Protein AF-A0A970E4M5-F1 (afdb_monomer_lite)

Secondary structure (DSSP, 8-state):
-PPPPHHHHHHHHHTTPBPTTSSSBGGGHHHHHHHHTTGGG-S-HHHHHHHHHHHHHTTHHHHTGGGT--HHHHHHHHT--HHHHHHHHHHS--TT-HHHHHHHHHTSHHHHHHHHHHHHHHHHHHHHHHHHHTS--HHHHHHHHHHHHHHHHHHHHHHHH-TTGGG-TTSHHHHHHHHHHHHHHHHHHHHHHHH--

Sequence (197 aa):
MSRTSALQLVRELYGTQRREGLEKYSAQHPLDVVQYCFLHLEPDNLRVMRMLNVALLHDVVEDYLQEGYTLEKVQAVVGLRPQEAMLLNLLTRKKDQEEGYLPGIFAVEEAARIKLADRIANCRDLLAWVRQAQGFPEKARHIYEKYRRENELIFDLVQEHYSEQMVDPSHPICQQIQLLKEDTAELERLYAQYVGV

Foldseek 3Di:
DDAQALLNVLCVVQPQPADPLDPHGPSCLLVQLLVLLPLVLPPDPVLSVLLNSLSSCLCVCVVCVVVVPHLVNSCVRNVDDPVSSVLSVLSHDDPPCVVCNLLSQLLDVSSLSSVLSSLLSVLVVLLVSCVVVVHQDPVSVVVLVVSLVVVVVSVVSCCVRPVVLCVDCSRSSVVSNVSNVVSNVSSVVRHCVHVND

Structure (mmCIF, N/CA/C/O backbone):
data_AF-A0A970E4M5-F1
#
_entry.id   AF-A0A970E4M5-F1
#
loop_
_atom_site.group_PDB
_atom_site.id
_atom_site.type_symbol
_atom_site.label_atom_id
_atom_site.label_alt_id
_atom_site.label_comp_id
_atom_site.label_asym_id
_atom_site.label_entity_id
_atom_site.label_seq_id
_atom_site.pdbx_PDB_ins_code
_atom_site.Cartn_x
_atom_site.Cartn_y
_atom_site.Cartn_z
_atom_site.occupancy
_atom_site.B_iso_or_equiv
_atom_site.auth_seq_id
_atom_site.auth_comp_id
_atom_site.auth_asym_id
_atom_site.auth_atom_id
_atom_site.pdbx_PDB_model_num
ATOM 1 N N . MET A 1 1 ? -19.773 -14.506 20.979 1.00 44.22 1 MET A N 1
ATOM 2 C CA . MET A 1 1 ? -19.008 -15.014 19.821 1.00 44.22 1 MET A CA 1
ATOM 3 C C . MET A 1 1 ? -17.575 -14.526 19.963 1.00 44.22 1 MET A C 1
ATOM 5 O O . MET A 1 1 ? -17.396 -13.371 20.336 1.00 44.22 1 MET A O 1
ATOM 9 N N . SER A 1 2 ? -16.589 -15.405 19.776 1.00 54.97 2 SER A N 1
ATOM 10 C CA . SER A 1 2 ? -15.170 -15.029 19.784 1.00 54.97 2 SER A CA 1
ATOM 11 C C . SER A 1 2 ? -14.897 -14.136 18.572 1.00 54.97 2 SER A C 1
ATOM 13 O O . SER A 1 2 ? -15.342 -14.480 17.481 1.00 54.97 2 SER A O 1
ATOM 15 N N . ARG A 1 3 ? -14.260 -12.976 18.759 1.00 76.56 3 ARG A N 1
ATOM 16 C CA . ARG A 1 3 ? -13.942 -12.062 17.650 1.00 76.56 3 ARG A CA 1
ATOM 17 C C . ARG A 1 3 ? -12.778 -12.639 16.843 1.00 76.56 3 ARG A C 1
ATOM 19 O O . ARG A 1 3 ? -11.790 -13.066 17.439 1.00 76.56 3 ARG A O 1
ATOM 26 N N . THR A 1 4 ? -12.893 -12.641 15.518 1.00 88.56 4 THR A N 1
ATOM 27 C CA . THR A 1 4 ? -11.820 -13.068 14.609 1.00 88.56 4 THR A CA 1
ATOM 28 C C . THR A 1 4 ? -10.754 -11.976 14.565 1.00 88.56 4 THR A C 1
ATOM 30 O O . THR A 1 4 ? -11.077 -10.805 14.393 1.00 88.56 4 THR A O 1
ATOM 33 N N . SER A 1 5 ? -9.476 -12.313 14.732 1.00 94.31 5 SER A N 1
ATOM 34 C CA . SER A 1 5 ? -8.409 -11.313 14.560 1.00 94.31 5 SER A CA 1
ATOM 35 C C . SER A 1 5 ? -8.275 -10.895 13.091 1.00 94.31 5 SER A C 1
ATOM 37 O O . SER A 1 5 ? -8.597 -11.676 12.196 1.00 94.31 5 SER A O 1
ATOM 39 N N . ALA A 1 6 ? -7.737 -9.700 12.823 1.00 94.31 6 ALA A N 1
ATOM 40 C CA . ALA A 1 6 ? -7.503 -9.223 11.456 1.00 94.31 6 ALA A CA 1
ATOM 41 C C . ALA A 1 6 ? -6.708 -10.240 10.614 1.00 94.31 6 ALA A C 1
ATOM 43 O O . ALA A 1 6 ? -7.094 -10.573 9.498 1.00 94.31 6 ALA A O 1
ATOM 44 N N . LEU A 1 7 ? -5.651 -10.819 11.193 1.00 94.31 7 LEU A N 1
ATOM 45 C CA . LEU A 1 7 ? -4.830 -11.832 10.529 1.00 94.31 7 LEU A CA 1
ATOM 46 C C . LEU A 1 7 ? -5.591 -13.137 10.247 1.00 94.31 7 LEU A C 1
ATOM 48 O O . LEU A 1 7 ? -5.367 -13.760 9.212 1.00 94.31 7 LEU A O 1
ATOM 52 N N . GLN A 1 8 ? -6.464 -13.574 11.159 1.00 94.50 8 GLN A N 1
ATOM 53 C CA . GLN A 1 8 ? -7.304 -14.751 10.919 1.00 94.50 8 GLN A CA 1
ATOM 54 C C . GLN A 1 8 ? -8.272 -14.497 9.765 1.00 94.50 8 GLN A C 1
ATOM 56 O O . GLN A 1 8 ? -8.345 -15.328 8.868 1.00 94.50 8 GLN A O 1
ATOM 61 N N . LEU A 1 9 ? -8.916 -13.325 9.733 1.00 95.31 9 LEU A N 1
ATOM 62 C CA . LEU A 1 9 ? -9.825 -12.960 8.650 1.00 95.31 9 LEU A CA 1
ATOM 63 C C . LEU A 1 9 ? -9.104 -12.933 7.292 1.00 95.31 9 LEU A C 1
ATOM 65 O O . LEU A 1 9 ? -9.591 -13.519 6.333 1.00 95.31 9 LEU A O 1
ATOM 69 N N . VAL A 1 10 ? -7.914 -12.325 7.220 1.00 94.62 10 VAL A N 1
ATOM 70 C CA . VAL A 1 10 ? -7.084 -12.319 5.999 1.00 94.62 10 VAL A CA 1
ATOM 71 C C . VAL A 1 10 ? -6.766 -13.742 5.536 1.00 94.62 10 VAL A C 1
ATOM 73 O O . VAL A 1 10 ? -6.888 -14.054 4.355 1.00 94.62 10 VAL A O 1
ATOM 76 N N . ARG A 1 11 ? -6.377 -14.635 6.452 1.00 93.25 11 ARG A N 1
ATOM 77 C CA . ARG A 1 11 ? -6.063 -16.031 6.103 1.00 93.25 11 ARG A CA 1
ATOM 78 C C . ARG A 1 11 ? -7.283 -16.805 5.616 1.00 93.25 11 ARG A C 1
ATOM 80 O O . ARG A 1 11 ? -7.144 -17.614 4.707 1.00 93.25 11 ARG A O 1
ATOM 87 N N . GLU A 1 12 ? -8.442 -16.573 6.224 1.00 93.25 12 GLU A N 1
ATOM 88 C CA . GLU A 1 12 ? -9.703 -17.213 5.839 1.00 93.25 12 GLU A CA 1
ATOM 89 C C . GLU A 1 12 ? -10.165 -16.763 4.451 1.00 93.25 12 GLU A C 1
ATOM 91 O O . GLU A 1 12 ? -10.575 -17.601 3.654 1.00 93.25 12 GLU A O 1
ATOM 96 N N . LEU A 1 13 ? -10.057 -15.465 4.159 1.00 93.25 13 LEU A N 1
ATOM 97 C CA . LEU A 1 13 ? -10.497 -14.877 2.897 1.00 93.25 13 LEU A CA 1
ATOM 98 C C . LEU A 1 13 ? -9.568 -15.218 1.733 1.00 93.25 13 LEU A C 1
ATOM 100 O O . LEU A 1 13 ? -9.984 -15.828 0.754 1.00 93.25 13 LEU A O 1
ATOM 104 N N . TYR A 1 14 ? -8.287 -14.869 1.859 1.00 90.56 14 TYR A N 1
ATOM 105 C CA . TYR A 1 14 ? -7.332 -15.025 0.762 1.00 90.56 14 TYR A CA 1
ATOM 106 C C . TYR A 1 14 ? -6.835 -16.467 0.605 1.00 90.56 14 TYR A C 1
ATOM 108 O O . TYR A 1 14 ? -6.355 -16.832 -0.468 1.00 90.56 14 TYR A O 1
ATOM 116 N N . GLY A 1 15 ? -6.938 -17.298 1.650 1.00 83.19 15 GLY A N 1
ATOM 117 C CA . GLY A 1 15 ? -6.665 -18.735 1.602 1.00 83.19 15 GLY A CA 1
ATOM 118 C C . GLY A 1 15 ? -5.376 -19.098 0.855 1.00 83.19 15 GLY A C 1
ATOM 119 O O . GLY A 1 15 ? -4.280 -18.667 1.216 1.00 83.19 15 GLY A O 1
ATOM 120 N N . THR A 1 16 ? -5.520 -19.904 -0.201 1.00 87.38 16 THR A N 1
ATOM 121 C CA . THR A 1 16 ? -4.431 -20.329 -1.100 1.00 87.38 16 THR A CA 1
ATOM 122 C C . THR A 1 16 ? -4.410 -19.561 -2.424 1.00 87.38 16 THR A C 1
ATOM 124 O O . THR A 1 16 ? -3.746 -19.996 -3.369 1.00 87.38 16 THR A O 1
ATOM 127 N N . GLN A 1 17 ? -5.148 -18.451 -2.535 1.00 90.12 17 GLN A N 1
ATOM 128 C CA . GLN A 1 17 ? -5.112 -17.597 -3.718 1.00 90.12 17 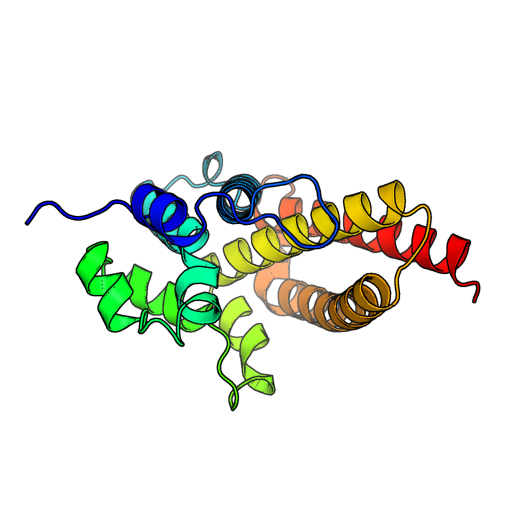GLN A CA 1
ATOM 129 C C . GLN A 1 17 ? -3.691 -17.071 -3.914 1.00 90.12 17 GLN A C 1
ATOM 131 O O . GLN A 1 17 ? -3.010 -16.699 -2.956 1.00 90.12 17 GLN A O 1
ATOM 136 N N . ARG A 1 18 ? -3.235 -17.054 -5.164 1.00 91.69 18 ARG A N 1
ATOM 137 C CA . ARG A 1 18 ? -1.931 -16.508 -5.533 1.00 91.69 18 ARG A CA 1
ATOM 138 C C . ARG A 1 18 ? -2.079 -15.101 -6.080 1.00 91.69 18 ARG A C 1
ATOM 140 O O . ARG A 1 18 ? -3.065 -14.791 -6.750 1.00 91.69 18 ARG A O 1
ATOM 147 N N . ARG A 1 19 ? -1.060 -14.282 -5.839 1.00 90.88 19 ARG A N 1
ATOM 148 C CA . ARG A 1 19 ? -0.909 -13.002 -6.519 1.00 90.88 19 ARG A CA 1
ATOM 149 C C . ARG A 1 19 ? -0.632 -13.239 -7.993 1.00 90.88 19 ARG A C 1
ATOM 151 O O . ARG A 1 19 ? 0.115 -14.141 -8.365 1.00 90.88 19 ARG A O 1
ATOM 158 N N . GLU A 1 20 ? -1.256 -12.424 -8.831 1.00 88.81 20 GLU A N 1
ATOM 159 C CA . GLU A 1 20 ? -1.074 -12.526 -10.272 1.00 88.81 20 GLU A CA 1
ATOM 160 C C . GLU A 1 20 ? 0.409 -12.380 -10.641 1.00 88.81 20 GLU A C 1
ATOM 162 O O . GLU A 1 20 ? 1.104 -11.502 -10.132 1.00 88.81 20 GLU A O 1
ATOM 167 N N . GLY A 1 21 ? 0.892 -13.279 -11.500 1.00 88.44 21 GLY A N 1
ATOM 168 C CA . GLY A 1 21 ? 2.271 -13.257 -11.980 1.00 88.44 21 GLY A CA 1
ATOM 169 C C . GLY A 1 21 ? 3.333 -13.726 -10.987 1.00 88.44 21 GLY A C 1
ATOM 170 O O . GLY A 1 21 ? 4.512 -13.644 -11.317 1.00 88.44 21 GLY A O 1
ATOM 171 N N . LEU A 1 22 ? 2.945 -14.215 -9.801 1.00 91.94 22 LEU A N 1
ATOM 172 C CA . LEU A 1 22 ? 3.875 -14.596 -8.739 1.00 91.94 22 LEU A CA 1
ATOM 173 C C . LEU A 1 22 ? 3.542 -15.955 -8.113 1.00 91.94 22 LEU A C 1
ATOM 175 O O . LEU A 1 22 ? 2.389 -16.301 -7.862 1.00 91.94 22 LEU A O 1
ATOM 179 N N . GLU A 1 23 ? 4.586 -16.678 -7.712 1.00 90.56 23 GLU A N 1
ATOM 180 C CA . GLU A 1 23 ? 4.502 -17.838 -6.810 1.00 90.56 23 GLU A CA 1
ATOM 181 C C . GLU A 1 23 ? 4.391 -17.389 -5.335 1.00 90.56 23 GLU A C 1
ATOM 183 O O . GLU A 1 23 ? 5.114 -17.860 -4.458 1.00 90.56 23 GLU A O 1
ATOM 188 N N . LYS A 1 24 ? 3.503 -16.425 -5.066 1.00 91.81 24 LYS A N 1
ATOM 189 C CA . LYS A 1 24 ? 3.277 -15.789 -3.758 1.00 91.81 24 LYS A CA 1
ATOM 190 C C . LYS A 1 24 ? 1.788 -15.839 -3.428 1.00 91.81 24 LYS A C 1
ATOM 192 O O . LYS A 1 24 ? 0.962 -15.535 -4.287 1.00 91.81 24 LYS A O 1
ATOM 197 N N . TYR A 1 25 ? 1.429 -16.202 -2.200 1.00 93.88 25 TYR A N 1
ATOM 198 C CA . TYR A 1 25 ? 0.029 -16.199 -1.766 1.00 93.88 25 TYR A CA 1
ATOM 199 C C . TYR A 1 25 ? -0.463 -14.773 -1.502 1.00 93.88 25 TYR A C 1
ATOM 201 O O . TYR A 1 25 ? 0.255 -13.966 -0.915 1.00 93.88 25 TYR A O 1
ATOM 209 N N . SER A 1 26 ? -1.710 -14.466 -1.864 1.00 91.75 26 SER A N 1
ATOM 210 C CA . SER A 1 26 ? -2.317 -13.145 -1.643 1.00 91.75 26 SER A CA 1
ATOM 211 C C . SER A 1 26 ? -2.351 -12.764 -0.161 1.00 91.75 26 SER A C 1
ATOM 213 O O . SER A 1 26 ? -2.082 -11.618 0.179 1.00 91.75 26 SER A O 1
ATOM 215 N N . ALA A 1 27 ? -2.530 -13.741 0.736 1.00 92.88 27 ALA A N 1
ATOM 216 C CA . ALA A 1 27 ? -2.469 -13.536 2.186 1.00 92.88 27 ALA A CA 1
ATOM 217 C C . ALA A 1 27 ? -1.100 -13.035 2.701 1.00 92.88 27 ALA A C 1
ATOM 219 O O . ALA A 1 27 ? -1.005 -12.607 3.851 1.00 92.88 27 ALA A O 1
ATOM 220 N N . GLN A 1 28 ? -0.036 -13.106 1.890 1.00 94.25 28 GLN A N 1
ATOM 221 C CA . GLN A 1 28 ? 1.282 -12.570 2.247 1.00 94.25 28 GLN A CA 1
ATOM 222 C C . GLN A 1 28 ? 1.376 -11.058 2.012 1.00 94.25 28 GLN A C 1
ATOM 224 O O . GLN A 1 28 ? 2.086 -10.398 2.762 1.00 94.25 28 GLN A O 1
ATOM 229 N N . HIS A 1 29 ? 0.632 -10.490 1.053 1.00 96.12 29 HIS A N 1
ATOM 230 C CA . HIS A 1 29 ? 0.715 -9.055 0.738 1.00 96.12 29 HIS A CA 1
ATOM 231 C C . HIS A 1 29 ? 0.399 -8.153 1.937 1.00 96.12 29 HIS A C 1
ATOM 233 O O . HIS A 1 29 ? 1.227 -7.300 2.251 1.00 96.12 29 HIS A O 1
ATOM 239 N N . PRO A 1 30 ? -0.682 -8.373 2.711 1.00 96.75 30 PRO A N 1
ATOM 240 C CA . PRO A 1 30 ? -0.926 -7.559 3.899 1.00 96.75 30 PRO A CA 1
ATOM 241 C C . PRO A 1 30 ? 0.193 -7.647 4.952 1.00 96.75 30 PRO A C 1
ATOM 243 O O . PRO A 1 30 ? 0.388 -6.707 5.719 1.00 96.75 30 PRO A O 1
ATOM 246 N N . LEU A 1 31 ? 0.960 -8.746 4.992 1.00 97.06 31 LEU A N 1
ATOM 247 C CA . LEU A 1 31 ? 2.121 -8.875 5.880 1.00 97.06 31 LEU A CA 1
ATOM 248 C C . LEU A 1 31 ? 3.301 -8.028 5.395 1.00 97.06 31 LEU A C 1
ATOM 250 O O . LEU A 1 31 ? 3.975 -7.410 6.218 1.00 97.06 31 LEU A O 1
ATOM 254 N N . ASP A 1 32 ? 3.518 -7.958 4.081 1.00 97.88 32 ASP A N 1
ATOM 255 C CA . ASP A 1 32 ? 4.516 -7.062 3.495 1.00 97.88 32 ASP A CA 1
ATOM 256 C C . ASP A 1 32 ? 4.155 -5.597 3.763 1.00 97.88 32 ASP A C 1
ATOM 258 O O . ASP A 1 32 ? 5.014 -4.805 4.149 1.00 97.88 32 ASP A O 1
ATOM 262 N N . VAL A 1 33 ? 2.871 -5.238 3.654 1.00 98.44 33 VAL A N 1
ATOM 263 C CA . VAL A 1 33 ? 2.394 -3.895 4.019 1.00 98.44 33 VAL A CA 1
ATOM 264 C C . VAL A 1 33 ? 2.691 -3.597 5.491 1.00 98.44 33 VAL A C 1
ATOM 266 O O . VAL A 1 33 ? 3.273 -2.563 5.809 1.00 98.44 33 VAL A O 1
ATOM 269 N N . VAL A 1 34 ? 2.389 -4.519 6.410 1.00 98.31 34 VAL A N 1
ATOM 270 C CA . VAL A 1 34 ? 2.747 -4.357 7.832 1.00 98.31 34 VAL A CA 1
ATOM 271 C C . VAL A 1 34 ? 4.256 -4.172 8.025 1.00 98.31 34 VAL A C 1
ATOM 273 O O . VAL A 1 34 ? 4.668 -3.322 8.820 1.00 98.31 34 VAL A O 1
ATOM 276 N N . GLN A 1 35 ? 5.084 -4.927 7.298 1.00 98.25 35 GLN A N 1
ATOM 277 C CA . GLN A 1 35 ? 6.540 -4.801 7.355 1.00 98.25 35 GLN A CA 1
ATOM 278 C C . GLN A 1 35 ? 6.995 -3.393 6.943 1.00 98.25 35 GLN A C 1
ATOM 280 O O . GLN A 1 35 ? 7.778 -2.771 7.665 1.00 98.25 35 GLN A O 1
ATOM 285 N N . TYR A 1 36 ? 6.485 -2.867 5.826 1.00 98.56 36 TYR A N 1
ATOM 286 C CA . TYR A 1 36 ? 6.873 -1.547 5.318 1.00 98.56 36 TYR A CA 1
ATOM 287 C C . TYR A 1 36 ? 6.196 -0.375 6.036 1.00 98.56 36 TYR A C 1
ATOM 289 O O . TYR A 1 36 ? 6.560 0.768 5.783 1.00 98.56 36 TYR A O 1
ATOM 297 N N . CYS A 1 37 ? 5.263 -0.609 6.964 1.00 98.25 37 CYS A N 1
ATOM 298 C CA . CYS A 1 37 ? 4.748 0.434 7.860 1.00 98.25 37 CYS A CA 1
ATOM 299 C C . CYS A 1 37 ? 5.768 0.882 8.925 1.00 98.25 37 CYS A C 1
ATOM 301 O O . CYS A 1 37 ? 5.539 1.894 9.598 1.00 98.25 37 CYS A O 1
ATOM 303 N N . PHE A 1 38 ? 6.862 0.129 9.117 1.00 97.81 38 PHE A N 1
ATOM 304 C 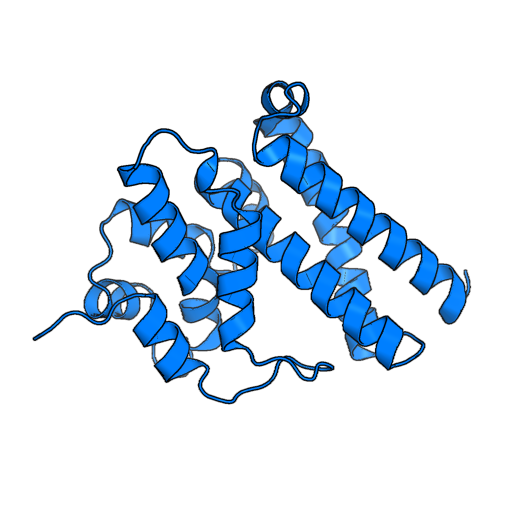CA . PHE A 1 38 ? 7.895 0.381 10.133 1.00 97.81 38 PHE A CA 1
ATOM 305 C C . PHE A 1 38 ? 7.320 0.577 11.546 1.00 97.81 38 PHE A C 1
ATOM 307 O O . PHE A 1 38 ? 7.716 1.473 12.287 1.00 97.81 38 PHE A O 1
ATOM 314 N N . LEU A 1 39 ? 6.361 -0.270 11.936 1.00 97.31 39 LEU A N 1
ATOM 315 C CA . LEU A 1 39 ? 5.656 -0.139 13.220 1.00 97.31 39 LEU A CA 1
ATOM 316 C C . LEU A 1 39 ? 6.580 -0.228 14.446 1.00 97.31 39 LEU A C 1
ATOM 318 O O . LEU A 1 39 ? 6.239 0.290 15.499 1.00 97.31 39 LEU A O 1
ATOM 322 N N . HIS A 1 40 ? 7.759 -0.839 14.317 1.00 96.38 40 HIS A N 1
ATOM 323 C CA . HIS A 1 40 ? 8.751 -0.917 15.394 1.00 96.38 40 HIS A CA 1
ATOM 324 C C . HIS A 1 40 ? 9.388 0.437 15.756 1.00 96.38 40 HIS A C 1
ATOM 326 O O . HIS A 1 40 ? 10.031 0.535 16.796 1.00 96.38 40 HIS A O 1
ATOM 332 N N . LEU A 1 41 ? 9.227 1.459 14.909 1.00 95.94 41 LEU A N 1
ATOM 333 C CA . LEU A 1 41 ? 9.692 2.828 15.157 1.00 95.94 41 LEU A CA 1
ATOM 334 C C . LEU A 1 41 ? 8.612 3.706 15.806 1.00 95.94 41 LEU A C 1
ATOM 336 O O . LEU A 1 41 ? 8.883 4.850 16.156 1.00 95.94 41 LEU A O 1
ATOM 340 N N . GLU A 1 42 ? 7.384 3.201 15.949 1.00 96.06 42 GLU A N 1
ATOM 341 C CA . GLU A 1 42 ? 6.272 3.945 16.536 1.00 96.06 42 GLU A CA 1
ATOM 342 C C . GLU A 1 42 ? 6.260 3.777 18.068 1.00 96.06 42 GLU A C 1
ATOM 344 O O . GLU A 1 42 ? 6.092 2.655 18.554 1.00 96.06 42 GLU A O 1
ATOM 349 N N . PRO A 1 43 ? 6.413 4.864 18.848 1.00 94.50 43 PRO A N 1
ATOM 350 C CA . PRO A 1 43 ? 6.435 4.780 20.307 1.00 94.50 43 PRO A CA 1
ATOM 351 C C . PRO A 1 43 ? 5.054 4.529 20.932 1.00 94.50 43 PRO A C 1
ATOM 353 O O . PRO A 1 43 ? 4.976 4.017 22.051 1.00 94.50 43 PRO A O 1
ATOM 356 N N . ASP A 1 44 ? 3.959 4.894 20.255 1.00 96.75 44 ASP A N 1
ATOM 357 C CA . ASP A 1 44 ? 2.607 4.676 20.771 1.00 96.75 44 ASP A CA 1
ATOM 358 C C . ASP A 1 44 ? 2.084 3.274 20.413 1.00 96.75 44 ASP A C 1
ATOM 360 O O . ASP A 1 44 ? 1.635 3.003 19.299 1.00 96.75 44 ASP A O 1
ATOM 364 N N . ASN A 1 45 ? 2.051 2.383 21.407 1.00 96.00 45 ASN A N 1
ATOM 365 C CA . ASN A 1 45 ? 1.524 1.024 21.261 1.00 96.00 45 ASN A CA 1
ATOM 366 C C . ASN A 1 45 ? 0.063 0.974 20.775 1.00 96.00 45 ASN A C 1
ATOM 368 O O . ASN A 1 45 ? -0.323 0.029 20.086 1.00 96.00 45 ASN A O 1
ATOM 372 N N . LEU A 1 46 ? -0.778 1.955 21.124 1.00 95.75 46 LEU A N 1
ATOM 373 C CA . LEU A 1 46 ? -2.160 1.993 20.638 1.00 95.75 46 LEU A CA 1
ATOM 374 C C . LEU A 1 46 ? -2.203 2.337 19.150 1.00 95.75 46 LEU A C 1
ATOM 376 O O . LEU A 1 46 ? -2.987 1.738 18.409 1.00 95.75 46 LEU A O 1
ATOM 380 N N . ARG A 1 47 ? -1.335 3.253 18.715 1.00 97.00 47 ARG A N 1
ATOM 381 C CA . ARG A 1 47 ? -1.129 3.586 17.305 1.00 97.00 47 ARG A CA 1
ATOM 382 C C . ARG A 1 47 ? -0.575 2.402 16.520 1.00 97.00 47 ARG A C 1
ATOM 384 O O . ARG A 1 47 ? -1.130 2.077 15.473 1.00 97.00 47 ARG A O 1
ATOM 391 N N . VAL A 1 48 ? 0.411 1.685 17.065 1.00 97.56 48 VAL A N 1
ATOM 392 C CA . VAL A 1 48 ? 0.932 0.432 16.488 1.00 97.56 48 VAL A CA 1
ATOM 393 C C . VAL A 1 48 ? -0.191 -0.570 16.244 1.00 97.56 48 VAL A C 1
ATOM 395 O O . VAL A 1 48 ? -0.337 -1.064 15.129 1.00 97.56 48 VAL A O 1
ATOM 398 N N . MET A 1 49 ? -1.009 -0.856 17.261 1.00 96.50 49 MET A N 1
ATOM 399 C CA . MET A 1 49 ? -2.090 -1.840 17.143 1.00 96.50 49 MET A CA 1
ATOM 400 C C . MET A 1 49 ? -3.148 -1.421 16.117 1.00 96.50 49 MET A C 1
ATOM 402 O O . MET A 1 49 ? -3.598 -2.256 15.331 1.00 96.50 49 MET A O 1
ATOM 406 N N . ARG A 1 50 ? -3.509 -0.132 16.089 1.00 96.75 50 ARG A N 1
ATOM 407 C CA . ARG A 1 50 ? -4.445 0.428 15.106 1.00 96.75 50 ARG A CA 1
ATOM 408 C C . ARG A 1 50 ? -3.904 0.285 13.685 1.00 96.75 50 ARG A C 1
ATOM 410 O O . ARG A 1 50 ? -4.589 -0.267 12.828 1.00 96.75 50 ARG A O 1
ATOM 417 N N . MET A 1 51 ? -2.672 0.729 13.440 1.00 98.12 51 MET A N 1
ATOM 418 C CA . MET A 1 51 ? -2.046 0.629 12.121 1.00 98.12 51 MET A CA 1
ATOM 419 C C . MET A 1 51 ? -1.840 -0.822 11.687 1.00 98.12 51 MET A C 1
ATOM 421 O O . MET A 1 51 ? -2.059 -1.130 10.523 1.00 98.12 51 MET A O 1
ATOM 425 N N . LEU A 1 52 ? -1.480 -1.723 12.607 1.00 98.25 52 LEU A N 1
ATOM 426 C CA . LEU A 1 52 ? -1.356 -3.156 12.333 1.00 98.25 52 LEU A CA 1
ATOM 427 C C . LEU A 1 52 ? -2.676 -3.742 11.822 1.00 98.25 52 LEU A C 1
ATOM 429 O O . LEU A 1 52 ? -2.697 -4.385 10.775 1.00 98.25 52 LEU A O 1
ATOM 433 N N . ASN A 1 53 ? -3.778 -3.507 12.539 1.00 97.62 53 ASN A N 1
ATOM 434 C CA . ASN A 1 53 ? -5.087 -4.022 12.143 1.00 97.62 53 ASN A CA 1
ATOM 435 C C . ASN A 1 53 ? -5.530 -3.459 10.790 1.00 97.62 53 ASN A C 1
ATOM 437 O O . ASN A 1 53 ? -6.000 -4.211 9.941 1.00 97.62 53 ASN A O 1
ATOM 441 N N . VAL A 1 54 ? -5.362 -2.152 10.577 1.00 98.25 54 VAL A N 1
ATOM 442 C CA . VAL A 1 54 ? -5.777 -1.503 9.327 1.00 98.25 54 VAL A CA 1
ATOM 443 C C . VAL A 1 54 ? -4.895 -1.940 8.154 1.00 98.25 54 VAL A C 1
ATOM 445 O O . VAL A 1 54 ? -5.430 -2.266 7.102 1.00 98.25 54 VAL A O 1
ATOM 448 N N . ALA A 1 55 ? -3.574 -2.033 8.329 1.00 98.38 55 ALA A N 1
ATOM 449 C CA . ALA A 1 55 ? -2.657 -2.507 7.291 1.00 98.38 55 ALA A CA 1
ATOM 450 C C . ALA A 1 55 ? -2.957 -3.952 6.870 1.00 98.38 55 ALA A C 1
ATOM 452 O O . ALA A 1 55 ? -2.926 -4.268 5.684 1.00 98.38 55 ALA A O 1
ATOM 453 N N . LEU A 1 56 ? -3.315 -4.826 7.817 1.00 98.06 56 LEU A N 1
ATOM 454 C CA . LEU A 1 56 ? -3.735 -6.192 7.494 1.00 98.06 56 LEU A CA 1
ATOM 455 C C . LEU A 1 56 ? -5.027 -6.232 6.667 1.00 98.06 56 LEU A C 1
ATOM 457 O O . LEU A 1 56 ? -5.204 -7.136 5.859 1.00 98.06 56 LEU A O 1
ATOM 461 N N . LEU A 1 57 ? -5.931 -5.276 6.876 1.00 97.94 57 LEU A N 1
ATOM 462 C CA . LEU A 1 57 ? -7.275 -5.284 6.296 1.00 97.94 57 LEU A CA 1
ATOM 463 C C . LEU A 1 57 ? -7.442 -4.348 5.094 1.00 97.94 57 LEU A C 1
ATOM 465 O O . LEU A 1 57 ? -8.541 -4.311 4.549 1.00 97.94 57 LEU A O 1
ATOM 469 N N . HIS A 1 58 ? -6.407 -3.597 4.704 1.00 97.25 58 HIS A N 1
ATOM 470 C CA . HIS A 1 58 ? -6.533 -2.450 3.795 1.00 97.25 58 HIS A CA 1
ATOM 471 C C . HIS A 1 58 ? -7.253 -2.769 2.473 1.00 97.25 58 HIS A C 1
ATOM 473 O O . HIS A 1 58 ? -8.095 -1.979 2.061 1.00 97.25 58 HIS A O 1
ATOM 479 N N . ASP A 1 59 ? -7.009 -3.947 1.890 1.00 95.44 59 ASP A N 1
ATOM 480 C CA . ASP A 1 59 ? -7.639 -4.383 0.634 1.00 95.44 59 ASP A CA 1
ATOM 481 C C . ASP A 1 59 ? -8.915 -5.224 0.835 1.00 95.44 59 ASP A C 1
ATOM 483 O O . ASP A 1 59 ? -9.680 -5.424 -0.103 1.00 95.44 59 ASP A O 1
ATOM 487 N N . VAL A 1 60 ? -9.209 -5.697 2.055 1.00 95.31 60 VAL A N 1
ATOM 488 C CA . VAL A 1 60 ? -10.292 -6.675 2.302 1.00 95.31 60 VAL A CA 1
ATOM 489 C C . VAL A 1 60 ? -11.654 -6.156 1.847 1.00 95.31 60 VAL A C 1
ATOM 491 O O . VAL A 1 60 ? -12.440 -6.906 1.269 1.00 95.31 60 VAL A O 1
ATOM 494 N N . VAL A 1 61 ? -11.951 -4.884 2.124 1.00 94.62 61 VAL A N 1
ATOM 495 C CA . VAL A 1 61 ? -13.239 -4.289 1.743 1.00 94.62 61 VAL A CA 1
ATOM 496 C C . VAL A 1 61 ? -13.338 -4.139 0.226 1.00 94.62 61 VAL A C 1
ATOM 498 O O . VAL A 1 61 ? -14.415 -4.344 -0.321 1.00 94.62 61 VAL A O 1
ATOM 501 N N . GLU A 1 62 ? -12.240 -3.804 -0.455 1.00 92.44 62 GLU A N 1
ATOM 502 C CA . GLU A 1 62 ? -12.214 -3.637 -1.911 1.00 92.44 62 GLU A CA 1
ATOM 503 C C . GLU A 1 62 ? -12.335 -4.992 -2.625 1.00 92.44 62 GLU A C 1
ATOM 505 O O . GLU A 1 62 ? -13.198 -5.160 -3.490 1.00 92.44 62 GLU A O 1
ATOM 510 N N . ASP A 1 63 ? -11.551 -5.980 -2.193 1.00 92.62 63 ASP A N 1
ATOM 511 C CA . ASP A 1 63 ? -11.466 -7.299 -2.822 1.00 92.62 63 ASP A CA 1
ATOM 512 C C . ASP A 1 63 ? -12.731 -8.144 -2.610 1.00 92.62 63 ASP A C 1
ATOM 514 O O . ASP A 1 63 ? -13.192 -8.824 -3.528 1.00 92.62 63 ASP A O 1
ATOM 518 N N . TYR A 1 64 ? -13.329 -8.082 -1.416 1.00 94.25 64 TYR A N 1
ATOM 519 C CA . TYR A 1 64 ? -14.438 -8.959 -1.017 1.00 94.25 64 TYR A CA 1
ATOM 520 C C . TYR A 1 64 ? -15.781 -8.228 -0.904 1.00 94.25 64 TYR A C 1
ATOM 522 O O . TYR A 1 64 ? -16.742 -8.766 -0.338 1.00 94.25 64 TYR A O 1
ATOM 530 N N . LEU A 1 65 ? -15.902 -7.023 -1.478 1.00 92.62 65 LEU A N 1
ATOM 531 C CA . LEU A 1 65 ? -17.161 -6.269 -1.486 1.00 92.62 65 LEU A CA 1
ATOM 532 C C . LEU A 1 65 ? -18.312 -7.092 -2.083 1.00 92.62 65 LEU A C 1
ATOM 534 O O . LEU A 1 65 ? -19.419 -7.098 -1.544 1.00 92.62 65 LEU A O 1
ATOM 538 N N . GLN A 1 66 ? -18.044 -7.816 -3.175 1.00 92.12 66 GLN A N 1
ATOM 539 C CA . GLN A 1 66 ? -19.039 -8.651 -3.864 1.00 92.12 66 GLN A CA 1
ATOM 540 C C . GLN A 1 66 ? -19.454 -9.881 -3.042 1.00 92.12 66 GLN A C 1
ATOM 542 O O . GLN A 1 66 ? -20.564 -10.382 -3.196 1.00 92.12 66 GLN A O 1
ATOM 547 N N . GLU A 1 67 ? -18.604 -10.324 -2.115 1.00 92.62 67 GLU A N 1
ATOM 548 C CA . GLU A 1 67 ? -18.889 -11.386 -1.139 1.00 92.62 67 GLU A CA 1
ATOM 549 C C . GLU A 1 67 ? -19.527 -10.829 0.153 1.00 92.62 67 GLU A C 1
ATOM 551 O O . GLU A 1 67 ? -19.696 -11.515 1.169 1.00 92.62 67 GLU A O 1
ATOM 556 N N . GLY A 1 68 ? -19.901 -9.547 0.124 1.00 94.00 68 GLY A N 1
ATOM 557 C CA . GLY A 1 68 ? -20.603 -8.852 1.191 1.00 94.00 68 GLY A CA 1
ATOM 558 C C . GLY A 1 68 ? -19.705 -8.380 2.330 1.00 94.00 68 GLY A C 1
ATOM 559 O O . GLY A 1 68 ? -20.232 -8.065 3.395 1.00 94.00 68 GLY A O 1
ATOM 560 N N . TYR A 1 69 ? -18.379 -8.339 2.163 1.00 95.00 69 TYR A N 1
ATOM 561 C CA . TYR A 1 69 ? -17.453 -7.757 3.146 1.00 95.00 69 TYR A CA 1
ATOM 562 C C . TYR A 1 69 ? -17.428 -6.230 3.062 1.00 95.00 69 TYR A C 1
ATOM 564 O O . TYR A 1 69 ? -16.446 -5.619 2.661 1.00 95.00 69 TYR A O 1
ATOM 572 N N . THR A 1 70 ? -18.534 -5.608 3.480 1.00 95.56 70 THR A N 1
ATOM 573 C CA . THR A 1 70 ? -18.605 -4.151 3.658 1.00 95.56 70 THR A CA 1
ATOM 574 C C . THR A 1 70 ? -17.754 -3.697 4.844 1.00 95.56 70 THR A C 1
ATOM 576 O O . THR A 1 70 ? -17.400 -4.496 5.719 1.00 95.56 70 THR A O 1
ATOM 579 N N . LEU A 1 71 ? -17.482 -2.391 4.918 1.00 95.69 71 LEU A N 1
ATOM 580 C CA . LEU A 1 71 ? -16.785 -1.778 6.047 1.00 95.69 71 LEU A CA 1
ATOM 581 C C . LEU A 1 71 ? -17.440 -2.138 7.391 1.00 95.69 71 LEU A C 1
ATOM 583 O O . LEU A 1 71 ? -16.749 -2.526 8.331 1.00 95.69 71 LEU A O 1
ATOM 587 N N . GLU A 1 72 ? -18.770 -2.063 7.475 1.00 96.19 72 GLU A N 1
ATOM 588 C CA . GLU A 1 72 ? -19.535 -2.364 8.689 1.00 96.19 72 GLU A CA 1
ATOM 589 C C . GLU A 1 72 ? -19.398 -3.837 9.081 1.00 96.19 72 GLU A C 1
ATOM 591 O O . GLU A 1 72 ? -19.235 -4.155 10.263 1.00 96.19 72 GLU A O 1
ATOM 596 N N . LYS A 1 73 ? -19.420 -4.749 8.098 1.00 95.62 73 LYS A N 1
ATOM 597 C CA . LYS A 1 73 ? -19.229 -6.182 8.353 1.00 95.62 73 LYS A CA 1
ATOM 598 C C . LYS A 1 73 ? -17.815 -6.459 8.854 1.00 95.62 73 LYS A C 1
ATOM 600 O O . LYS A 1 73 ? -17.668 -7.150 9.861 1.00 95.62 73 LYS A O 1
ATOM 605 N N . VAL A 1 74 ? -16.786 -5.909 8.206 1.00 96.19 74 VAL A N 1
ATOM 606 C CA . VAL A 1 74 ? -15.385 -6.073 8.636 1.00 96.19 74 VAL A CA 1
ATOM 607 C C . VAL A 1 74 ? -15.187 -5.503 10.042 1.00 96.19 74 VAL A C 1
ATOM 609 O O . VAL A 1 74 ? -14.622 -6.175 10.908 1.00 96.19 74 VAL A O 1
ATOM 612 N N . GLN A 1 75 ? -15.736 -4.314 10.309 1.00 96.50 75 GLN A N 1
ATOM 613 C CA . GLN A 1 75 ? -15.719 -3.701 11.633 1.00 96.50 75 GLN A CA 1
ATOM 614 C C . GLN A 1 75 ? -16.361 -4.607 12.690 1.00 96.50 75 GLN A C 1
ATOM 616 O O . GLN A 1 75 ? -15.779 -4.788 13.760 1.00 96.50 75 GLN A O 1
ATOM 621 N N . ALA A 1 76 ? -17.528 -5.190 12.412 1.00 95.12 76 ALA A N 1
ATOM 622 C CA . ALA A 1 76 ? -18.236 -6.051 13.357 1.00 95.12 76 ALA A CA 1
ATOM 623 C C . ALA A 1 76 ? -17.515 -7.388 13.608 1.00 95.12 76 ALA A C 1
ATOM 625 O O . ALA A 1 76 ? -17.415 -7.819 14.758 1.00 95.12 76 ALA A O 1
ATOM 626 N N . VAL A 1 77 ? -17.000 -8.029 12.552 1.00 94.75 77 VAL A N 1
ATOM 627 C CA . VAL A 1 77 ? -16.325 -9.339 12.621 1.00 94.75 77 VAL A CA 1
ATOM 628 C C . VAL A 1 77 ? -15.018 -9.253 13.408 1.00 94.75 77 VAL A C 1
ATOM 630 O O . VAL A 1 77 ? -14.772 -10.079 14.290 1.00 94.75 77 VAL A O 1
ATOM 633 N N . VAL A 1 78 ? -14.203 -8.236 13.117 1.00 95.00 78 VAL A N 1
ATOM 634 C CA . VAL A 1 78 ? -12.897 -8.050 13.767 1.00 95.00 78 VAL A CA 1
ATOM 635 C C . VAL A 1 78 ? -13.028 -7.302 15.098 1.00 95.00 78 VAL A C 1
ATOM 637 O O . VAL A 1 78 ? -12.219 -7.463 16.011 1.00 95.00 78 VAL A O 1
ATOM 640 N N . GLY A 1 79 ? -14.091 -6.511 15.256 1.00 94.75 79 GLY A N 1
ATOM 641 C CA . GLY A 1 79 ? -14.282 -5.629 16.402 1.00 94.75 79 GLY A CA 1
ATOM 642 C C . GLY A 1 79 ? -13.407 -4.379 16.331 1.00 94.75 79 GLY A C 1
ATOM 643 O O . GLY A 1 79 ? -12.855 -3.981 17.359 1.00 94.75 79 GLY A O 1
ATOM 644 N N . LEU A 1 80 ? -13.286 -3.782 15.138 1.00 95.44 80 LEU A N 1
ATOM 645 C CA . LEU A 1 80 ? -12.523 -2.552 14.922 1.00 95.44 80 LEU A CA 1
ATOM 646 C C . LEU A 1 80 ? -13.137 -1.382 15.703 1.00 95.44 80 LEU A C 1
ATOM 648 O O . LEU A 1 80 ? -14.355 -1.164 15.721 1.00 95.44 80 LEU A O 1
ATOM 652 N N . ARG A 1 81 ? -12.273 -0.590 16.331 1.00 95.31 81 ARG A N 1
ATOM 653 C CA . ARG A 1 81 ? -12.626 0.673 16.981 1.00 95.31 81 ARG A CA 1
ATOM 654 C C . ARG A 1 81 ? -13.015 1.717 15.927 1.00 95.31 81 ARG A C 1
ATOM 656 O O . ARG A 1 81 ? -12.585 1.615 14.778 1.00 95.31 81 ARG A O 1
ATOM 663 N N . PRO A 1 82 ? -13.745 2.782 16.308 1.00 95.62 82 PRO A N 1
ATOM 664 C CA . PRO A 1 82 ? -14.160 3.823 15.364 1.00 95.62 82 PRO A CA 1
ATOM 665 C C . PRO A 1 82 ? -13.009 4.432 14.550 1.00 95.62 82 PRO A C 1
ATOM 667 O O . PRO A 1 82 ? -13.157 4.651 13.355 1.00 95.62 82 PRO A O 1
ATOM 670 N N . GLN A 1 83 ? -11.844 4.646 15.169 1.00 95.50 83 GLN A N 1
ATOM 671 C CA . GLN A 1 83 ? -10.663 5.176 14.477 1.00 95.50 83 GLN A CA 1
ATOM 672 C C . GLN A 1 83 ? -10.078 4.187 13.455 1.00 95.50 83 GLN A C 1
ATOM 674 O O . GLN A 1 83 ? -9.681 4.602 12.374 1.00 95.50 83 GLN A O 1
ATOM 679 N N . GLU A 1 84 ? -10.051 2.887 13.768 1.00 97.62 84 GLU A N 1
ATOM 680 C CA . GLU A 1 84 ? -9.601 1.845 12.832 1.00 97.62 84 GLU A CA 1
ATOM 681 C C . GLU A 1 84 ? -10.550 1.749 11.633 1.00 97.62 84 GLU A C 1
ATOM 683 O O . GLU A 1 84 ? -10.099 1.723 10.493 1.00 97.62 84 GLU A O 1
ATOM 688 N N . ALA A 1 85 ? -11.864 1.768 11.878 1.00 96.94 85 ALA A N 1
ATOM 689 C CA . ALA A 1 85 ? -12.868 1.756 10.816 1.00 96.94 85 ALA A CA 1
ATOM 690 C C . ALA A 1 85 ? -12.793 3.017 9.935 1.00 96.94 85 ALA A C 1
ATOM 692 O O . ALA A 1 85 ? -12.898 2.922 8.716 1.00 96.94 85 ALA A O 1
ATOM 693 N N . MET A 1 86 ? -12.555 4.191 10.531 1.00 96.56 86 MET A N 1
ATOM 694 C CA . MET A 1 86 ? -12.354 5.438 9.788 1.00 96.56 86 MET A CA 1
ATOM 695 C C . MET A 1 86 ? -11.121 5.369 8.878 1.00 96.56 86 MET A C 1
ATOM 697 O O . MET A 1 86 ? -11.216 5.732 7.708 1.00 96.56 86 MET A O 1
ATOM 701 N N . LEU A 1 87 ? -9.986 4.878 9.390 1.00 97.44 87 LEU A N 1
ATOM 702 C CA . LEU A 1 87 ? -8.765 4.706 8.597 1.00 97.44 87 LEU A CA 1
ATOM 703 C C . LEU A 1 87 ? -8.950 3.675 7.479 1.00 97.44 87 LEU A C 1
ATOM 705 O O . LEU A 1 87 ? -8.556 3.929 6.346 1.00 97.44 87 LEU A O 1
ATOM 709 N N . LEU A 1 88 ? -9.595 2.542 7.769 1.00 97.44 88 LEU A N 1
ATOM 710 C CA . LEU A 1 88 ? -9.883 1.518 6.764 1.00 97.44 88 LEU A CA 1
ATOM 711 C C . LEU A 1 88 ? -10.781 2.067 5.646 1.00 97.44 88 LEU A C 1
ATOM 713 O O . LEU A 1 88 ? -10.506 1.861 4.469 1.00 97.44 88 LEU A O 1
ATOM 717 N N . ASN A 1 89 ? -11.812 2.835 6.001 1.00 95.94 89 ASN A N 1
ATOM 718 C CA . ASN A 1 89 ? -12.690 3.498 5.036 1.00 95.94 89 ASN A CA 1
ATOM 719 C C . ASN A 1 89 ? -11.964 4.533 4.165 1.00 95.94 89 ASN A C 1
ATOM 721 O O . ASN A 1 89 ? -12.348 4.744 3.014 1.00 95.94 89 ASN A O 1
ATOM 725 N N . LEU A 1 90 ? -10.964 5.216 4.730 1.00 95.88 90 LEU A N 1
ATOM 726 C CA . LEU A 1 90 ? -10.134 6.179 4.009 1.00 95.88 90 LEU A CA 1
ATOM 727 C C . LEU A 1 90 ? -9.220 5.478 2.994 1.00 95.88 90 LEU A C 1
ATOM 729 O O . LEU A 1 90 ? -9.003 6.011 1.915 1.00 95.88 90 LEU A O 1
ATOM 733 N N . LEU A 1 91 ? -8.739 4.277 3.327 1.00 95.75 91 LEU A N 1
ATOM 734 C CA . LEU A 1 91 ? -7.888 3.434 2.479 1.00 95.75 91 LEU A CA 1
ATOM 735 C C . LEU A 1 91 ? -8.662 2.540 1.499 1.00 95.75 91 LEU A C 1
ATOM 737 O O . LEU A 1 91 ? -8.045 1.844 0.703 1.00 95.75 91 LEU A O 1
ATOM 741 N N . THR A 1 92 ? -9.993 2.529 1.551 1.00 93.25 92 THR A N 1
ATOM 742 C CA . THR A 1 92 ? -10.818 1.759 0.610 1.00 93.25 92 THR A CA 1
ATOM 743 C C . THR A 1 92 ? -11.155 2.634 -0.595 1.00 93.25 92 THR A C 1
ATOM 745 O O . THR A 1 92 ? -11.802 3.678 -0.439 1.00 93.25 92 THR A O 1
ATOM 748 N N . ARG A 1 93 ? -10.768 2.217 -1.809 1.00 87.94 93 ARG A N 1
ATOM 749 C CA . ARG A 1 93 ? -11.075 2.975 -3.031 1.00 87.94 93 ARG A CA 1
ATOM 750 C C . ARG A 1 93 ? -12.574 2.906 -3.346 1.00 87.94 93 ARG A C 1
ATOM 752 O O . ARG A 1 93 ? -13.202 1.852 -3.283 1.00 87.94 93 ARG A O 1
ATOM 759 N N . LYS A 1 94 ? -13.171 4.048 -3.702 1.00 84.56 94 LYS A N 1
ATOM 760 C CA . LYS A 1 94 ? -14.599 4.178 -4.049 1.00 84.56 94 LYS A CA 1
ATOM 761 C C . LYS A 1 94 ? -14.731 4.645 -5.494 1.00 84.56 94 LYS A C 1
ATOM 763 O O . LYS A 1 94 ? -14.059 5.599 -5.880 1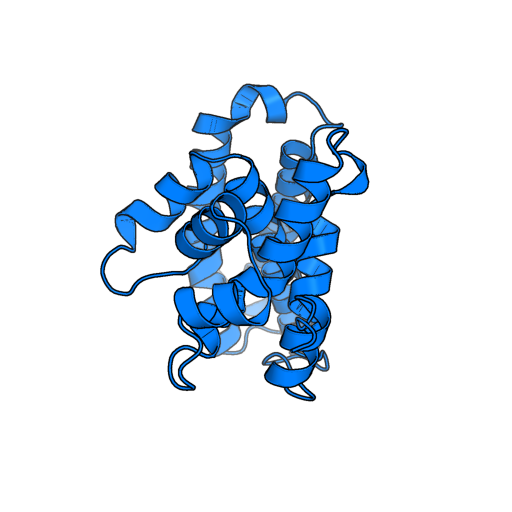.00 84.56 94 LYS A O 1
ATOM 768 N N . LYS A 1 95 ? -15.619 4.004 -6.265 1.00 74.62 95 LYS A N 1
ATOM 769 C CA . LYS A 1 95 ? -15.773 4.211 -7.721 1.00 74.62 95 LYS A CA 1
ATOM 770 C C . LYS A 1 95 ? -16.040 5.662 -8.155 1.00 74.62 95 LYS A C 1
ATOM 772 O O . LYS A 1 95 ? -15.725 5.988 -9.289 1.00 74.62 95 LYS A O 1
ATOM 777 N N . ASP A 1 96 ? -16.526 6.525 -7.262 1.00 76.25 96 ASP A N 1
ATOM 778 C CA . ASP A 1 96 ? -16.907 7.911 -7.584 1.00 76.25 96 ASP A CA 1
ATOM 779 C C . ASP A 1 96 ? -16.068 8.978 -6.850 1.00 76.25 96 ASP A C 1
ATOM 781 O O . ASP A 1 96 ? -16.428 10.152 -6.836 1.00 76.25 96 ASP A O 1
ATOM 785 N N . GLN A 1 97 ? -14.968 8.592 -6.189 1.00 76.94 97 GLN A N 1
ATOM 786 C CA . GLN A 1 97 ? -14.147 9.504 -5.370 1.00 76.94 97 GLN A CA 1
ATOM 787 C C . GLN A 1 97 ? -12.656 9.457 -5.730 1.00 76.94 97 GLN A C 1
ATOM 789 O O . GLN A 1 97 ? -11.802 9.727 -4.889 1.00 76.94 97 GLN A O 1
ATOM 794 N N . GLU A 1 98 ? -12.329 9.102 -6.974 1.00 75.62 98 GLU A N 1
ATOM 795 C CA . GLU A 1 98 ? -10.943 8.832 -7.370 1.00 75.62 98 GLU A CA 1
ATOM 796 C C . GLU A 1 98 ? -10.028 10.063 -7.296 1.00 75.62 98 GLU A C 1
ATOM 798 O O . GLU A 1 98 ? -8.893 9.938 -6.841 1.00 75.62 98 GLU A O 1
ATOM 803 N N . GLU A 1 99 ? -10.519 11.251 -7.669 1.00 75.88 99 GLU A N 1
ATOM 804 C CA . GLU A 1 99 ? -9.716 12.487 -7.671 1.00 75.88 99 GLU A CA 1
ATOM 805 C C . GLU A 1 99 ? -9.287 12.923 -6.259 1.00 75.88 99 GLU A C 1
ATOM 807 O O . GLU A 1 99 ? -8.171 13.398 -6.063 1.00 75.88 99 GLU A O 1
ATOM 812 N N . GLY A 1 100 ? -10.147 12.724 -5.254 1.00 83.06 100 GLY A N 1
ATOM 813 C CA . GLY A 1 100 ? -9.872 13.101 -3.861 1.00 83.06 100 GLY A CA 1
ATOM 814 C C . GLY A 1 100 ? -9.221 12.001 -3.021 1.00 83.06 100 GLY A C 1
ATOM 815 O O . GLY A 1 100 ? -8.874 12.240 -1.865 1.00 83.06 100 GLY A O 1
ATOM 816 N N . TYR A 1 101 ? -9.062 10.797 -3.576 1.00 90.12 101 TYR A N 1
ATOM 817 C CA . TYR A 1 101 ? -8.668 9.612 -2.818 1.00 90.12 101 TYR A CA 1
ATOM 818 C C . TYR A 1 101 ? -7.256 9.722 -2.229 1.00 90.12 101 TYR A C 1
ATOM 820 O O . TYR A 1 101 ? -7.080 9.630 -1.014 1.00 90.12 101 TYR A O 1
ATOM 828 N N . LEU A 1 102 ? -6.248 9.962 -3.076 1.00 94.00 102 LEU A N 1
ATOM 829 C CA . LEU A 1 102 ? -4.861 10.092 -2.621 1.00 94.00 102 LEU A CA 1
ATOM 830 C C . LEU A 1 102 ? -4.655 11.338 -1.741 1.00 94.00 102 LEU A C 1
ATOM 832 O O . LEU A 1 102 ? -4.119 11.166 -0.648 1.00 94.00 102 LEU A O 1
ATOM 836 N N . PRO A 1 103 ? -5.133 12.547 -2.102 1.00 95.19 103 PRO A N 1
ATOM 837 C CA . PRO A 1 103 ? -5.037 13.701 -1.205 1.00 95.19 103 PRO A CA 1
ATOM 838 C C . PRO A 1 103 ? -5.654 13.447 0.179 1.00 95.19 103 PRO A C 1
ATOM 840 O O . PRO A 1 103 ? -5.048 13.765 1.198 1.00 95.19 103 PRO A O 1
ATOM 843 N N . GLY A 1 104 ? -6.823 12.797 0.241 1.00 95.31 104 GLY A N 1
ATOM 844 C CA . GLY A 1 104 ? -7.467 12.448 1.509 1.00 95.31 104 GLY A CA 1
ATOM 845 C C . GLY A 1 104 ? -6.635 11.494 2.371 1.00 95.31 104 GLY A C 1
ATOM 846 O O . GLY A 1 104 ? -6.560 11.672 3.586 1.00 95.31 104 GLY A O 1
ATOM 847 N N . ILE A 1 105 ? -5.979 10.506 1.754 1.00 97.12 105 ILE A N 1
ATOM 848 C CA . ILE A 1 105 ? -5.065 9.583 2.443 1.00 97.12 105 ILE A CA 1
ATOM 849 C C . ILE A 1 105 ? -3.844 10.326 2.989 1.00 97.12 105 ILE A C 1
ATOM 851 O O . ILE A 1 105 ? -3.491 10.145 4.152 1.00 97.12 105 ILE A O 1
ATOM 855 N N . PHE A 1 106 ? -3.203 11.158 2.166 1.00 97.75 106 PHE A N 1
ATOM 856 C CA . PHE A 1 106 ? -1.965 11.855 2.533 1.00 97.75 106 PHE A CA 1
ATOM 857 C C . PHE A 1 106 ? -2.186 13.059 3.459 1.00 97.75 106 PHE A C 1
ATOM 859 O O . PHE A 1 106 ? -1.227 13.587 4.007 1.00 97.75 106 PHE A O 1
ATOM 866 N N . ALA A 1 107 ? -3.437 13.432 3.734 1.00 96.50 107 ALA A N 1
ATOM 867 C CA . ALA A 1 107 ? -3.774 14.344 4.823 1.00 96.50 107 ALA A CA 1
ATOM 868 C C . ALA A 1 107 ? -3.716 13.676 6.218 1.00 96.50 107 ALA A C 1
ATOM 870 O O . ALA A 1 107 ? -3.730 14.373 7.234 1.00 96.50 107 ALA A O 1
ATOM 871 N N . VAL A 1 108 ? -3.660 12.337 6.299 1.00 97.56 108 VAL A N 1
ATOM 872 C CA . VAL A 1 108 ? -3.651 11.573 7.558 1.00 97.56 108 VAL A CA 1
ATOM 87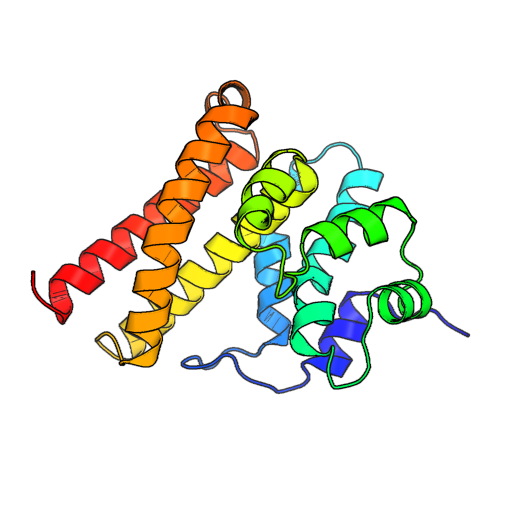3 C C . VAL A 1 108 ? -2.427 10.660 7.611 1.00 97.56 108 VAL A C 1
ATOM 875 O O . VAL A 1 108 ? -2.361 9.655 6.911 1.00 97.56 108 VAL A O 1
ATOM 878 N N . GLU A 1 109 ? -1.479 10.949 8.506 1.00 97.19 109 GLU A N 1
ATOM 879 C CA . GLU A 1 109 ? -0.165 10.277 8.541 1.00 97.19 109 GLU A CA 1
ATOM 880 C C . GLU A 1 109 ? -0.242 8.745 8.642 1.00 97.19 109 GLU A C 1
ATOM 882 O O . GLU A 1 109 ? 0.507 8.035 7.977 1.00 97.19 109 GLU A O 1
ATOM 887 N N . GLU A 1 110 ? -1.165 8.204 9.440 1.00 98.06 110 GLU A N 1
ATOM 888 C CA . GLU A 1 110 ? -1.343 6.749 9.551 1.00 98.06 110 GLU A CA 1
ATOM 889 C C . GLU A 1 110 ? -1.791 6.119 8.228 1.00 98.06 110 GLU A C 1
ATOM 891 O O . GLU A 1 110 ? -1.288 5.062 7.848 1.00 98.06 110 GLU A O 1
ATOM 896 N N . ALA A 1 111 ? -2.703 6.780 7.510 1.00 98.19 111 ALA A N 1
ATOM 897 C CA . ALA A 1 111 ? -3.163 6.324 6.207 1.00 98.19 111 ALA A CA 1
ATOM 898 C C . ALA A 1 111 ? -2.065 6.495 5.149 1.00 98.19 111 ALA A C 1
ATOM 900 O O . ALA A 1 111 ? -1.826 5.565 4.383 1.00 98.19 111 ALA A O 1
ATOM 901 N N . ALA A 1 112 ? -1.339 7.618 5.155 1.00 98.44 112 ALA A N 1
ATOM 902 C CA . ALA A 1 112 ? -0.191 7.846 4.280 1.00 98.44 112 ALA A CA 1
ATOM 903 C C . ALA A 1 112 ? 0.873 6.752 4.445 1.00 98.44 112 ALA A C 1
ATOM 905 O O . ALA A 1 112 ? 1.292 6.141 3.463 1.00 98.44 112 ALA A O 1
ATOM 906 N N . ARG A 1 113 ? 1.249 6.428 5.690 1.00 98.56 113 ARG A N 1
ATOM 907 C CA . ARG A 1 113 ? 2.209 5.355 5.992 1.00 98.56 113 ARG A CA 1
ATOM 908 C C . ARG A 1 113 ? 1.729 4.000 5.482 1.00 98.56 113 ARG A C 1
ATOM 910 O O . ARG A 1 113 ? 2.521 3.280 4.879 1.00 98.56 113 ARG A O 1
ATOM 917 N N . ILE A 1 114 ? 0.458 3.650 5.682 1.00 98.69 114 ILE A N 1
ATOM 918 C CA . ILE A 1 114 ? -0.091 2.385 5.168 1.00 98.69 114 ILE A CA 1
ATOM 919 C C . ILE A 1 114 ? -0.110 2.391 3.636 1.00 98.69 114 ILE A C 1
ATOM 921 O O . ILE A 1 114 ? 0.271 1.399 3.019 1.00 98.69 114 ILE A O 1
ATOM 925 N N . LYS A 1 115 ? -0.474 3.511 3.002 1.00 98.44 115 LYS A N 1
ATOM 926 C CA . LYS A 1 115 ? -0.534 3.592 1.542 1.00 98.44 115 LYS A CA 1
ATOM 927 C C . LYS A 1 115 ? 0.841 3.531 0.884 1.00 98.44 115 LYS A C 1
ATOM 929 O O . LYS A 1 115 ? 0.991 2.897 -0.159 1.00 98.44 115 LYS A O 1
ATOM 934 N N . LEU A 1 116 ? 1.846 4.158 1.491 1.00 98.69 116 LEU A N 1
ATOM 935 C CA . LEU A 1 116 ? 3.236 4.045 1.057 1.00 98.69 116 LEU A CA 1
ATOM 936 C C . LEU A 1 116 ? 3.734 2.605 1.195 1.00 98.69 116 LEU A C 1
ATOM 938 O O . LEU A 1 116 ? 4.330 2.076 0.261 1.00 98.69 116 LEU A O 1
ATOM 942 N N . ALA A 1 117 ? 3.437 1.949 2.318 1.00 98.81 117 ALA A N 1
ATOM 943 C CA . ALA A 1 117 ? 3.792 0.553 2.544 1.00 98.81 117 ALA A CA 1
ATOM 944 C C . ALA A 1 117 ? 3.158 -0.397 1.510 1.00 98.81 117 ALA A C 1
ATOM 946 O O . ALA A 1 117 ? 3.856 -1.233 0.934 1.00 98.81 117 ALA A O 1
ATOM 947 N N . ASP A 1 118 ? 1.866 -0.218 1.224 1.00 98.56 118 ASP A N 1
ATOM 948 C CA . ASP A 1 118 ? 1.152 -0.929 0.159 1.00 98.56 118 ASP A CA 1
ATOM 949 C C . ASP A 1 118 ? 1.799 -0.681 -1.211 1.00 98.56 118 ASP A C 1
ATOM 951 O O . ASP A 1 118 ? 2.090 -1.619 -1.959 1.00 98.56 118 ASP A O 1
ATOM 955 N N . ARG A 1 119 ? 2.127 0.576 -1.532 1.00 98.44 119 ARG A N 1
ATOM 956 C CA . ARG A 1 119 ? 2.784 0.907 -2.799 1.00 98.44 119 ARG A CA 1
ATOM 957 C C . ARG A 1 119 ? 4.152 0.237 -2.943 1.00 98.44 119 ARG A C 1
ATOM 959 O O . ARG A 1 119 ? 4.440 -0.273 -4.026 1.00 98.44 119 ARG A O 1
ATOM 966 N N . ILE A 1 120 ? 4.970 0.222 -1.891 1.00 98.81 120 ILE A N 1
ATOM 967 C CA . ILE A 1 120 ? 6.284 -0.444 -1.875 1.00 98.81 120 ILE A CA 1
ATOM 968 C C . ILE A 1 120 ? 6.111 -1.943 -2.129 1.00 98.81 120 ILE A C 1
ATOM 970 O O . ILE A 1 120 ? 6.729 -2.489 -3.043 1.00 98.81 120 ILE A O 1
ATOM 974 N N . ALA A 1 121 ? 5.219 -2.602 -1.380 1.00 98.44 121 ALA A N 1
ATOM 975 C CA . ALA A 1 121 ? 4.931 -4.024 -1.560 1.00 98.44 121 ALA A CA 1
ATOM 976 C C . ALA A 1 121 ? 4.481 -4.334 -3.000 1.00 98.44 121 ALA A C 1
ATOM 978 O O . ALA A 1 121 ? 5.019 -5.236 -3.641 1.00 98.44 121 ALA A O 1
ATOM 979 N N . ASN A 1 122 ? 3.582 -3.518 -3.553 1.00 98.00 122 ASN A N 1
ATOM 980 C CA . ASN A 1 122 ? 3.106 -3.656 -4.926 1.00 98.00 122 ASN A CA 1
ATOM 981 C C . ASN A 1 122 ? 4.204 -3.428 -5.981 1.00 98.00 122 ASN A C 1
ATOM 983 O O . ASN A 1 122 ? 4.234 -4.138 -6.987 1.00 98.00 122 ASN A O 1
ATOM 987 N N . CYS A 1 123 ? 5.109 -2.462 -5.783 1.00 98.44 123 CYS A N 1
ATOM 988 C CA . CYS A 1 123 ? 6.227 -2.237 -6.706 1.00 98.44 123 CYS A CA 1
ATOM 989 C C . CYS A 1 123 ? 7.216 -3.408 -6.677 1.00 98.44 123 CYS A C 1
ATOM 991 O O . CYS A 1 123 ? 7.680 -3.839 -7.731 1.00 98.44 123 CYS A O 1
ATOM 993 N N . ARG A 1 124 ? 7.492 -3.975 -5.499 1.00 98.38 124 ARG A N 1
ATOM 994 C CA . ARG A 1 124 ? 8.369 -5.149 -5.350 1.00 98.38 124 ARG A CA 1
ATOM 995 C C . ARG A 1 124 ? 7.772 -6.409 -5.959 1.00 98.38 124 ARG A C 1
ATOM 997 O O . ARG A 1 124 ? 8.489 -7.157 -6.623 1.00 98.38 124 ARG A O 1
ATOM 1004 N N . ASP A 1 125 ? 6.469 -6.607 -5.797 1.00 97.88 125 ASP A N 1
ATOM 1005 C CA . ASP A 1 125 ? 5.737 -7.693 -6.449 1.00 97.88 125 ASP A CA 1
ATOM 1006 C C . ASP A 1 125 ? 5.796 -7.557 -7.977 1.00 97.88 125 ASP A C 1
ATOM 1008 O O . ASP A 1 125 ? 6.124 -8.513 -8.681 1.00 97.88 125 ASP A O 1
ATOM 1012 N N . LEU A 1 126 ? 5.583 -6.348 -8.500 1.00 97.88 126 LEU A N 1
ATOM 1013 C CA . LEU A 1 126 ? 5.705 -6.072 -9.929 1.00 97.88 126 LEU A CA 1
ATOM 1014 C C . LEU A 1 126 ? 7.140 -6.280 -10.442 1.00 97.88 126 LEU A C 1
ATOM 1016 O O . LEU A 1 126 ? 7.328 -6.891 -11.493 1.00 97.88 126 LEU A O 1
ATOM 1020 N N . LEU A 1 127 ? 8.157 -5.834 -9.699 1.00 97.88 127 LEU A N 1
ATOM 1021 C CA . LEU A 1 127 ? 9.567 -6.080 -10.019 1.00 97.88 127 LEU A CA 1
ATOM 1022 C C . LEU A 1 127 ? 9.874 -7.574 -10.107 1.00 97.88 127 LEU A C 1
ATOM 1024 O O . LEU A 1 127 ? 10.541 -8.017 -11.044 1.00 97.88 127 LEU A O 1
ATOM 1028 N N . ALA A 1 128 ? 9.396 -8.354 -9.136 1.00 97.44 128 ALA A N 1
ATOM 1029 C CA . ALA A 1 128 ? 9.568 -9.799 -9.129 1.00 97.44 128 ALA A CA 1
ATOM 1030 C C . ALA A 1 128 ? 8.900 -10.439 -10.353 1.00 97.44 128 ALA A C 1
ATOM 1032 O O . ALA A 1 128 ? 9.539 -11.242 -11.034 1.00 97.44 128 ALA A O 1
ATOM 1033 N N . TRP A 1 129 ? 7.674 -10.025 -10.683 1.00 97.31 129 TRP A N 1
ATOM 1034 C CA . TRP A 1 129 ? 6.954 -10.526 -11.852 1.00 97.31 129 TRP A CA 1
ATOM 1035 C C . TRP A 1 129 ? 7.703 -10.205 -13.151 1.00 97.31 129 TRP A C 1
ATOM 1037 O O . TRP A 1 129 ? 7.989 -11.109 -13.935 1.00 97.31 129 TRP A O 1
ATOM 1047 N N . VAL A 1 130 ? 8.107 -8.949 -13.356 1.00 96.81 130 VAL A N 1
ATOM 1048 C CA . VAL A 1 130 ? 8.845 -8.510 -14.555 1.00 96.81 130 VAL A CA 1
ATOM 1049 C C . VAL A 1 130 ? 10.168 -9.263 -14.710 1.00 96.81 130 VAL A C 1
ATOM 1051 O O . VAL A 1 130 ? 10.532 -9.678 -15.811 1.00 96.81 130 V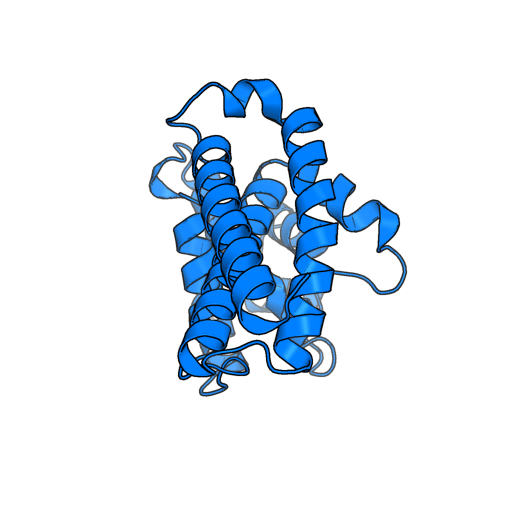AL A O 1
ATOM 1054 N N . ARG A 1 131 ? 10.895 -9.488 -13.610 1.00 95.81 131 ARG A N 1
ATOM 1055 C CA . ARG A 1 131 ? 12.155 -10.247 -13.628 1.00 95.81 131 ARG A CA 1
ATOM 1056 C C . ARG A 1 131 ? 11.936 -11.721 -13.961 1.00 95.81 131 ARG A C 1
ATOM 1058 O O . ARG A 1 131 ? 12.693 -12.265 -14.760 1.00 95.81 131 ARG A O 1
ATOM 1065 N N . GLN A 1 132 ? 10.912 -12.356 -13.388 1.00 95.25 132 GLN A N 1
ATOM 1066 C CA . GLN A 1 132 ? 10.564 -13.752 -13.683 1.00 95.25 132 GLN A CA 1
ATOM 1067 C C . GLN A 1 132 ? 10.104 -13.931 -15.132 1.00 95.25 132 GLN A C 1
ATOM 1069 O O . GLN A 1 132 ? 10.512 -14.881 -15.793 1.00 95.25 132 GLN A O 1
ATOM 1074 N N . ALA A 1 133 ? 9.301 -12.994 -15.636 1.00 94.75 133 ALA A N 1
ATOM 1075 C CA . ALA A 1 133 ? 8.827 -12.986 -17.014 1.00 94.75 133 ALA A CA 1
ATOM 1076 C C . ALA A 1 133 ? 9.902 -12.553 -18.028 1.00 94.75 133 ALA A C 1
ATOM 1078 O O . ALA A 1 133 ? 9.669 -12.668 -19.228 1.00 94.75 133 ALA A O 1
ATOM 1079 N N . GLN A 1 134 ? 11.052 -12.045 -17.561 1.00 93.62 134 GLN A N 1
ATOM 1080 C CA . GLN A 1 134 ? 12.108 -11.444 -18.385 1.00 93.62 134 GLN A CA 1
ATOM 1081 C C . GLN A 1 134 ? 11.576 -10.365 -19.342 1.00 93.62 134 GLN A C 1
ATOM 1083 O O . GLN A 1 134 ? 11.972 -10.284 -20.504 1.00 93.62 134 GLN A O 1
ATOM 1088 N N . GLY A 1 135 ? 10.649 -9.541 -18.855 1.00 94.31 135 GLY A N 1
ATOM 1089 C CA . GLY A 1 135 ? 9.974 -8.531 -19.658 1.00 94.31 135 GLY A CA 1
ATOM 1090 C C . GLY A 1 135 ? 8.713 -8.004 -18.991 1.00 94.31 135 GLY A C 1
ATOM 1091 O O . GLY A 1 135 ? 8.381 -8.381 -17.869 1.00 94.31 135 GLY A O 1
ATOM 1092 N N . PHE A 1 136 ? 7.990 -7.140 -19.700 1.00 95.56 136 PHE A N 1
ATOM 1093 C CA . PHE A 1 136 ? 6.689 -6.636 -19.264 1.00 95.56 136 PHE A CA 1
ATOM 1094 C C . PHE A 1 136 ? 5.564 -7.331 -20.038 1.00 95.56 136 PHE A C 1
ATOM 1096 O O . PHE A 1 136 ? 5.226 -6.894 -21.141 1.00 95.56 136 PHE A O 1
ATOM 1103 N N . PRO A 1 137 ? 4.942 -8.385 -19.475 1.00 94.88 137 PRO A N 1
ATOM 1104 C CA . PRO A 1 137 ? 3.639 -8.841 -19.942 1.00 94.88 137 PRO A CA 1
ATOM 1105 C C . PRO A 1 137 ? 2.644 -7.676 -20.010 1.00 94.88 137 PRO A C 1
ATOM 1107 O O . PRO A 1 137 ? 2.720 -6.758 -19.196 1.00 94.88 137 PRO A O 1
ATOM 1110 N N . GLU A 1 138 ? 1.673 -7.731 -20.924 1.00 94.38 138 GLU A N 1
ATOM 1111 C CA . GLU A 1 138 ? 0.704 -6.645 -21.159 1.00 94.38 138 GLU A CA 1
ATOM 1112 C C . GLU A 1 138 ? 0.047 -6.130 -19.867 1.00 94.38 138 GLU A C 1
ATOM 1114 O O . GLU A 1 138 ? 0.011 -4.926 -19.610 1.00 94.38 138 GLU A O 1
ATOM 1119 N N . LYS A 1 139 ? -0.394 -7.043 -18.994 1.00 95.06 139 LYS A N 1
ATOM 1120 C CA . LYS A 1 139 ? -0.972 -6.676 -17.694 1.00 95.06 139 LYS A CA 1
ATOM 1121 C C . LYS A 1 139 ? 0.035 -6.006 -16.761 1.00 95.06 139 LYS A C 1
ATOM 1123 O O . LYS A 1 139 ? -0.282 -4.981 -16.165 1.00 95.06 139 LYS A O 1
ATOM 1128 N N . ALA A 1 140 ? 1.249 -6.548 -16.654 1.00 96.00 140 ALA A N 1
ATOM 1129 C CA . ALA A 1 140 ? 2.311 -5.963 -15.837 1.00 96.00 140 ALA A CA 1
ATOM 1130 C C . ALA A 1 140 ? 2.692 -4.560 -16.342 1.00 96.00 140 ALA A C 1
ATOM 1132 O O . ALA A 1 140 ? 2.896 -3.652 -15.540 1.00 96.00 140 ALA A O 1
ATOM 1133 N N . ARG A 1 141 ? 2.707 -4.357 -17.667 1.00 95.44 141 ARG A N 1
ATOM 1134 C CA . ARG A 1 141 ? 2.890 -3.043 -18.296 1.00 95.44 141 ARG A CA 1
ATOM 1135 C C . ARG A 1 141 ? 1.787 -2.067 -17.905 1.00 95.44 141 ARG A C 1
ATOM 1137 O O . ARG A 1 141 ? 2.094 -0.960 -17.478 1.00 95.44 141 ARG A O 1
ATOM 1144 N N . HIS A 1 142 ? 0.525 -2.475 -18.003 1.00 95.75 142 HIS A N 1
ATOM 1145 C CA . HIS A 1 142 ? -0.595 -1.616 -17.625 1.00 95.75 142 HIS A CA 1
ATOM 1146 C C . HIS A 1 142 ? -0.539 -1.214 -16.141 1.00 95.75 142 HIS A C 1
ATOM 1148 O O . HIS A 1 142 ? -0.745 -0.049 -15.794 1.00 95.75 142 HIS A O 1
ATOM 1154 N N . ILE A 1 143 ? -0.205 -2.166 -15.263 1.00 96.12 143 ILE A N 1
ATOM 1155 C CA . ILE A 1 143 ? -0.006 -1.913 -13.830 1.00 96.12 143 ILE A CA 1
ATOM 1156 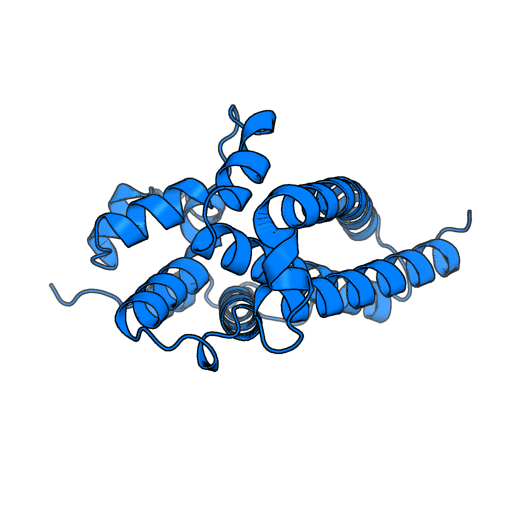C C . ILE A 1 143 ? 1.147 -0.926 -13.617 1.00 96.12 143 ILE A C 1
ATOM 1158 O O . ILE A 1 143 ? 0.983 0.045 -12.882 1.00 96.12 143 ILE A O 1
ATOM 1162 N N . TYR A 1 144 ? 2.282 -1.124 -14.286 1.00 96.81 144 TYR A N 1
ATOM 1163 C CA . TYR A 1 144 ? 3.421 -0.210 -14.220 1.00 96.81 144 TYR A CA 1
ATOM 1164 C C . TYR A 1 144 ? 3.058 1.215 -14.664 1.00 96.81 144 TYR A C 1
ATOM 1166 O O . TYR A 1 144 ? 3.329 2.164 -13.935 1.00 96.81 144 TYR A O 1
ATOM 1174 N N . GLU A 1 145 ? 2.398 1.386 -15.812 1.00 95.50 145 GLU A N 1
ATOM 1175 C CA . GLU A 1 145 ? 1.998 2.704 -16.330 1.00 95.50 145 GLU A CA 1
ATOM 1176 C C . GLU A 1 145 ? 1.002 3.414 -15.394 1.00 95.50 145 GLU A C 1
ATOM 1178 O O . GLU A 1 145 ? 1.030 4.640 -15.240 1.00 95.50 145 GLU A O 1
ATOM 1183 N N . LYS A 1 146 ? 0.123 2.655 -14.726 1.00 94.44 146 LYS A N 1
ATOM 1184 C CA . LYS A 1 146 ? -0.717 3.179 -13.640 1.00 94.44 146 LYS A CA 1
ATOM 1185 C C . LYS A 1 146 ? 0.139 3.626 -12.454 1.00 94.44 146 LYS A C 1
ATOM 1187 O O . LYS A 1 146 ? -0.023 4.749 -11.984 1.00 94.44 146 LYS A O 1
ATOM 1192 N N . TYR A 1 147 ? 1.044 2.769 -11.986 1.00 96.38 147 TYR A N 1
ATOM 1193 C CA . TYR A 1 147 ? 1.864 3.034 -10.803 1.00 96.38 147 TYR A CA 1
ATOM 1194 C C . TYR A 1 147 ? 2.792 4.220 -11.016 1.00 96.38 147 TYR A C 1
ATOM 1196 O O . TYR A 1 147 ? 2.927 5.029 -10.113 1.00 96.38 147 TYR A O 1
ATOM 1204 N N . ARG A 1 148 ? 3.361 4.380 -12.211 1.00 95.25 148 ARG A N 1
ATOM 1205 C CA . ARG A 1 148 ? 4.193 5.528 -12.571 1.00 95.25 148 ARG A CA 1
ATOM 1206 C C . ARG A 1 148 ? 3.463 6.856 -12.344 1.00 95.25 148 ARG A C 1
ATOM 1208 O O . ARG A 1 148 ? 3.969 7.701 -11.616 1.00 95.25 148 ARG A O 1
ATOM 1215 N N . ARG A 1 149 ? 2.247 6.998 -12.885 1.00 94.19 149 ARG A N 1
ATOM 1216 C CA . ARG A 1 149 ? 1.416 8.207 -12.710 1.00 94.19 149 ARG A CA 1
ATOM 1217 C C . ARG A 1 149 ? 0.999 8.425 -11.257 1.00 94.19 149 ARG A C 1
ATOM 1219 O O . ARG A 1 149 ? 1.050 9.541 -10.758 1.00 94.19 149 ARG A O 1
ATOM 1226 N N . GLU A 1 150 ? 0.583 7.362 -10.568 1.00 95.12 150 GLU A N 1
ATOM 1227 C CA . GLU A 1 150 ? 0.197 7.462 -9.155 1.00 95.12 150 GLU A CA 1
ATOM 1228 C C . GLU A 1 150 ? 1.410 7.788 -8.259 1.00 95.12 150 GLU A C 1
ATOM 1230 O O . GLU A 1 150 ? 1.251 8.509 -7.279 1.00 95.12 150 GLU A O 1
ATOM 1235 N N . ASN A 1 151 ? 2.614 7.306 -8.588 1.00 96.81 151 ASN A N 1
ATOM 1236 C CA . ASN A 1 151 ? 3.837 7.565 -7.825 1.00 96.81 151 ASN A CA 1
ATOM 1237 C C . ASN A 1 151 ? 4.300 9.018 -7.951 1.00 96.81 151 ASN A C 1
ATOM 1239 O O . ASN A 1 151 ? 4.706 9.586 -6.944 1.00 96.81 151 ASN A O 1
ATOM 1243 N N . GLU A 1 152 ? 4.203 9.622 -9.140 1.00 95.94 152 GLU A N 1
ATOM 1244 C CA . GLU A 1 152 ? 4.463 11.058 -9.333 1.00 95.94 152 GLU A CA 1
ATOM 1245 C C . GLU A 1 152 ? 3.607 11.891 -8.364 1.00 95.94 152 GLU A C 1
ATOM 1247 O O . GLU A 1 152 ? 4.146 12.645 -7.556 1.00 95.94 152 GLU A O 1
ATOM 1252 N N . LEU A 1 153 ? 2.294 11.636 -8.327 1.00 96.19 153 LEU A N 1
ATOM 1253 C CA . LEU A 1 153 ? 1.382 12.306 -7.396 1.00 96.19 153 LEU A CA 1
ATOM 1254 C C . LEU A 1 153 ? 1.689 11.994 -5.919 1.00 96.19 153 LEU A C 1
ATOM 1256 O O . LEU A 1 153 ? 1.614 12.879 -5.072 1.00 96.19 153 LEU A O 1
ATOM 1260 N N . ILE A 1 154 ? 2.032 10.746 -5.585 1.00 97.81 154 ILE A N 1
ATOM 1261 C CA . ILE A 1 154 ? 2.413 10.369 -4.214 1.00 97.81 154 ILE A CA 1
ATOM 1262 C C . ILE A 1 154 ? 3.644 11.158 -3.754 1.00 97.81 154 ILE A C 1
ATOM 1264 O O . ILE A 1 154 ? 3.677 11.611 -2.610 1.00 97.81 154 ILE A O 1
ATOM 1268 N N . PHE A 1 155 ? 4.655 11.325 -4.610 1.00 98.06 155 PHE A N 1
ATOM 1269 C CA . PHE A 1 155 ? 5.854 12.078 -4.250 1.00 98.06 155 PHE A CA 1
ATOM 1270 C C . PHE A 1 155 ? 5.547 13.553 -3.992 1.00 98.06 155 PHE A C 1
ATOM 1272 O O . PHE A 1 155 ? 6.051 14.097 -3.007 1.00 98.06 155 PHE A O 1
ATOM 1279 N N . ASP A 1 156 ? 4.683 14.161 -4.804 1.00 97.44 156 ASP A N 1
ATOM 1280 C CA . ASP A 1 156 ? 4.235 15.541 -4.601 1.00 97.44 156 ASP A CA 1
ATOM 1281 C C . ASP A 1 156 ? 3.470 15.689 -3.277 1.00 97.44 156 ASP A C 1
ATOM 1283 O O . ASP A 1 156 ? 3.805 16.550 -2.462 1.00 97.44 156 ASP A O 1
ATOM 1287 N N . LEU A 1 157 ? 2.518 14.791 -2.999 1.00 98.12 157 LEU A N 1
ATOM 1288 C CA . LEU A 1 157 ? 1.731 14.805 -1.759 1.00 98.12 157 LEU A CA 1
ATOM 1289 C C . LEU A 1 157 ? 2.597 14.607 -0.511 1.00 98.12 157 LEU A C 1
ATOM 1291 O O . LEU A 1 157 ? 2.363 15.237 0.519 1.00 98.12 157 LEU A O 1
ATOM 1295 N N . VAL A 1 158 ? 3.618 13.750 -0.579 1.00 97.69 158 VAL A N 1
ATOM 1296 C CA . VAL A 1 158 ? 4.562 13.614 0.535 1.00 97.69 158 VAL A CA 1
ATOM 1297 C C . VAL A 1 158 ? 5.382 14.877 0.727 1.00 97.69 158 VAL A C 1
ATOM 1299 O O . VAL A 1 158 ? 5.587 15.296 1.865 1.00 97.69 158 VAL A O 1
ATOM 1302 N N . GLN A 1 159 ? 5.863 15.481 -0.356 1.00 97.19 159 GLN A N 1
ATOM 1303 C CA . GLN A 1 159 ? 6.627 16.717 -0.264 1.00 97.19 159 GLN A CA 1
ATOM 1304 C C . GLN A 1 159 ? 5.778 17.862 0.308 1.00 97.19 159 GLN A C 1
ATOM 1306 O O . GLN A 1 159 ? 6.302 18.687 1.053 1.00 97.19 159 GLN A O 1
ATOM 1311 N N . GLU A 1 160 ? 4.482 17.896 -0.001 1.00 97.31 160 GLU A N 1
ATOM 1312 C CA . GLU A 1 160 ? 3.529 18.868 0.534 1.00 97.31 160 GLU A CA 1
ATOM 1313 C C . GLU A 1 160 ? 3.250 18.647 2.028 1.00 97.31 160 GLU A C 1
ATOM 1315 O O . GLU A 1 160 ? 3.411 19.568 2.830 1.00 97.31 160 GLU A O 1
ATOM 1320 N N . HIS A 1 161 ? 2.863 17.431 2.422 1.00 97.75 161 HIS A N 1
ATOM 1321 C CA . HIS A 1 161 ? 2.357 17.158 3.771 1.00 97.75 161 HIS A CA 1
ATOM 1322 C C . HIS A 1 161 ? 3.426 16.749 4.787 1.00 97.75 161 HIS A C 1
ATOM 1324 O O . HIS A 1 161 ? 3.207 16.897 5.989 1.00 97.75 161 HIS A O 1
ATOM 1330 N N . TYR A 1 162 ? 4.565 16.226 4.328 1.00 97.81 162 TYR A N 1
ATOM 1331 C CA . TYR A 1 162 ? 5.554 15.559 5.180 1.00 97.81 162 TYR A CA 1
ATOM 1332 C C . TYR A 1 162 ? 6.998 16.010 4.918 1.00 97.81 162 TYR A C 1
ATOM 1334 O O . TYR A 1 162 ? 7.946 15.261 5.166 1.00 97.81 162 TYR A O 1
ATOM 1342 N N . SER A 1 163 ? 7.189 17.230 4.405 1.00 96.62 163 SER A N 1
ATOM 1343 C CA . SER A 1 163 ? 8.522 17.773 4.096 1.00 96.62 163 SER A CA 1
ATOM 1344 C C . SER A 1 163 ? 9.481 17.762 5.288 1.00 96.62 163 SER A C 1
ATOM 1346 O O . SER A 1 163 ? 10.659 17.475 5.101 1.00 96.62 163 SER A O 1
ATOM 1348 N N . GLU A 1 164 ? 8.994 18.021 6.503 1.00 96.38 164 GLU A N 1
ATOM 1349 C CA . GLU A 1 164 ? 9.804 18.000 7.728 1.00 96.38 164 GLU A CA 1
ATOM 1350 C C . GLU A 1 164 ? 10.248 16.578 8.091 1.00 96.38 164 GLU A C 1
ATOM 1352 O O . GLU A 1 164 ? 11.419 16.331 8.375 1.00 96.38 164 GLU A O 1
ATOM 1357 N N . GLN A 1 165 ? 9.328 15.616 8.012 1.00 96.62 165 GLN A N 1
ATOM 1358 C CA . GLN A 1 165 ? 9.593 14.201 8.267 1.00 96.62 165 GLN A CA 1
ATOM 1359 C C . GLN A 1 165 ? 10.581 13.625 7.250 1.00 96.62 165 GLN A C 1
ATOM 1361 O O . GLN A 1 165 ? 11.373 12.748 7.584 1.00 96.62 165 GLN A O 1
ATOM 1366 N N . MET A 1 166 ? 10.563 14.126 6.014 1.00 95.19 166 MET A N 1
ATOM 1367 C CA . MET A 1 166 ? 11.497 13.729 4.960 1.00 95.19 166 MET A CA 1
ATOM 1368 C C . MET A 1 166 ? 12.953 14.123 5.251 1.00 95.19 166 MET A C 1
ATOM 1370 O O . MET A 1 166 ? 13.856 13.545 4.644 1.00 95.19 166 MET A O 1
ATOM 1374 N N . VAL A 1 167 ? 13.205 15.063 6.171 1.00 95.00 167 VAL A N 1
ATOM 1375 C CA . VAL A 1 167 ? 14.566 15.477 6.562 1.00 95.00 167 VAL A CA 1
ATOM 1376 C C . VAL A 1 167 ? 15.169 14.555 7.628 1.00 95.00 167 VAL A C 1
ATOM 1378 O O . VAL A 1 167 ? 16.386 14.544 7.799 1.00 95.00 167 VAL A O 1
ATOM 1381 N N . ASP A 1 168 ? 14.347 13.769 8.329 1.00 95.94 168 ASP A N 1
ATOM 1382 C CA . ASP A 1 168 ? 14.780 12.824 9.361 1.00 95.94 168 ASP A CA 1
ATOM 1383 C C . ASP A 1 168 ? 14.885 11.395 8.791 1.00 95.94 168 ASP A C 1
ATOM 1385 O O . ASP A 1 168 ? 13.861 10.741 8.579 1.00 95.94 168 ASP A O 1
ATOM 1389 N N . PRO A 1 169 ? 16.103 10.849 8.595 1.00 94.75 169 PRO A N 1
ATOM 1390 C CA . PRO A 1 169 ? 16.293 9.495 8.070 1.00 94.75 169 PRO A CA 1
ATOM 1391 C C . PRO A 1 169 ? 15.721 8.395 8.971 1.00 94.75 169 PRO A C 1
ATOM 1393 O O . PRO A 1 169 ? 15.504 7.271 8.518 1.00 94.75 169 PRO A O 1
ATOM 1396 N N . SER A 1 170 ? 15.498 8.687 10.256 1.00 94.81 170 SER A N 1
ATOM 1397 C CA . SER A 1 170 ? 14.898 7.739 11.192 1.00 94.81 170 SER A CA 1
ATOM 1398 C C . SER A 1 170 ? 13.371 7.709 11.104 1.00 94.81 170 SER A C 1
ATOM 1400 O O . SER A 1 170 ? 12.761 6.727 11.529 1.00 94.81 170 SER A O 1
ATOM 1402 N N . HIS A 1 171 ? 12.745 8.715 10.486 1.00 97.12 171 HIS A N 1
ATOM 1403 C CA . HIS A 1 171 ? 11.298 8.779 10.365 1.00 97.12 171 HIS A CA 1
ATOM 1404 C C . HIS A 1 171 ? 10.767 7.724 9.371 1.00 97.12 171 HIS A C 1
ATOM 1406 O O . HIS A 1 171 ? 11.288 7.617 8.254 1.00 97.12 171 HIS A O 1
ATOM 1412 N N . PRO A 1 172 ? 9.683 6.984 9.700 1.00 97.62 172 PRO A N 1
ATOM 1413 C CA . PRO A 1 172 ? 9.096 5.974 8.816 1.00 97.62 172 PRO A CA 1
ATOM 1414 C C . PRO A 1 172 ? 8.822 6.465 7.390 1.00 97.62 172 PRO A C 1
ATOM 1416 O O . PRO A 1 172 ? 9.200 5.796 6.436 1.00 97.62 172 PRO A O 1
ATOM 1419 N N . ILE A 1 173 ? 8.218 7.649 7.231 1.00 98.00 173 ILE A N 1
ATOM 1420 C CA . ILE A 1 173 ? 7.916 8.224 5.906 1.00 98.00 173 ILE A CA 1
ATOM 1421 C C . ILE A 1 173 ? 9.188 8.451 5.074 1.00 98.00 173 ILE A C 1
ATOM 1423 O O . ILE A 1 173 ? 9.187 8.136 3.886 1.00 98.00 173 ILE A O 1
ATOM 1427 N N . CYS A 1 174 ? 10.283 8.927 5.681 1.00 98.19 174 CYS A N 1
ATOM 1428 C CA . CYS A 1 174 ? 11.546 9.123 4.966 1.00 98.19 174 CYS A CA 1
ATOM 1429 C C . CYS A 1 174 ? 12.080 7.787 4.426 1.00 98.19 174 CYS A C 1
ATOM 1431 O O . CYS A 1 174 ? 12.365 7.665 3.232 1.00 98.19 174 CYS A O 1
ATOM 1433 N N . GLN A 1 175 ? 12.097 6.749 5.271 1.00 98.44 175 GLN A N 1
ATOM 1434 C CA . GLN A 1 175 ? 12.516 5.400 4.873 1.00 98.44 175 GLN A CA 1
ATOM 1435 C C . GLN A 1 175 ? 11.608 4.810 3.786 1.00 98.44 175 GLN A C 1
ATOM 1437 O O . GLN A 1 175 ? 12.094 4.273 2.793 1.00 98.44 175 GLN A O 1
ATOM 1442 N N . GLN A 1 176 ? 10.286 4.943 3.930 1.00 98.69 176 GLN A N 1
ATOM 1443 C CA . GLN A 1 176 ? 9.315 4.473 2.939 1.00 98.69 176 GLN A CA 1
ATOM 1444 C C . GLN A 1 176 ? 9.533 5.128 1.574 1.00 98.69 176 GLN A C 1
ATOM 1446 O O . GLN A 1 176 ? 9.506 4.455 0.546 1.00 98.69 176 GLN A O 1
ATOM 1451 N N . ILE A 1 177 ? 9.784 6.435 1.550 1.00 98.31 177 ILE A N 1
ATOM 1452 C CA . ILE A 1 177 ? 9.978 7.171 0.301 1.00 98.31 177 ILE A CA 1
ATOM 1453 C C . ILE A 1 177 ? 11.303 6.828 -0.350 1.00 98.31 177 ILE A C 1
ATOM 1455 O O . ILE A 1 177 ? 11.358 6.731 -1.575 1.00 98.31 177 ILE A O 1
ATOM 1459 N N . GLN A 1 178 ? 12.351 6.598 0.438 1.00 98.25 178 GLN A N 1
ATOM 1460 C CA . GLN A 1 178 ? 13.600 6.084 -0.099 1.00 98.25 178 GLN A CA 1
ATOM 1461 C C . GLN A 1 178 ? 13.378 4.735 -0.798 1.00 98.25 178 GLN A C 1
ATOM 1463 O O . GLN A 1 178 ? 13.722 4.605 -1.973 1.00 98.25 178 GLN A O 1
ATOM 1468 N N . LEU A 1 179 ? 12.725 3.777 -0.130 1.00 98.62 179 LEU A N 1
ATOM 1469 C CA . LEU A 1 179 ? 12.425 2.471 -0.726 1.00 98.62 179 LEU A CA 1
ATOM 1470 C C . LEU A 1 179 ? 11.565 2.598 -1.988 1.00 98.62 179 LEU A C 1
ATOM 1472 O O . LEU A 1 179 ? 11.860 1.975 -3.004 1.00 98.62 179 LEU A O 1
ATOM 1476 N N . LEU A 1 180 ? 10.528 3.439 -1.955 1.00 98.62 180 LEU A N 1
ATOM 1477 C CA . LEU A 1 180 ? 9.648 3.632 -3.104 1.00 98.62 180 LEU A CA 1
ATOM 1478 C C . LEU A 1 180 ? 10.381 4.266 -4.296 1.00 98.62 180 LEU A C 1
ATOM 1480 O O . LEU A 1 180 ? 10.125 3.891 -5.441 1.00 98.62 180 LEU A O 1
ATOM 1484 N N . LYS A 1 181 ? 11.298 5.210 -4.052 1.00 98.44 181 LYS A N 1
ATOM 1485 C CA . LYS A 1 181 ? 12.143 5.802 -5.100 1.00 98.44 181 LYS A CA 1
ATOM 1486 C C . LYS A 1 181 ? 13.070 4.761 -5.721 1.00 98.44 181 LYS A C 1
ATOM 1488 O O . LYS A 1 181 ? 13.168 4.711 -6.943 1.00 98.44 181 LYS A O 1
ATOM 1493 N N . GLU A 1 182 ? 13.702 3.923 -4.902 1.00 98.56 182 GLU A N 1
ATOM 1494 C CA . GLU A 1 182 ? 14.561 2.825 -5.364 1.00 98.56 182 GLU A CA 1
ATOM 1495 C C . GLU A 1 182 ? 13.772 1.819 -6.218 1.00 98.56 182 GLU A C 1
ATOM 1497 O O . GLU A 1 182 ? 14.169 1.517 -7.346 1.00 98.56 182 GLU A O 1
ATOM 1502 N N . ASP A 1 183 ? 12.613 1.369 -5.728 1.00 98.56 183 ASP A N 1
ATOM 1503 C CA . ASP A 1 183 ? 11.759 0.409 -6.433 1.00 98.56 183 ASP A CA 1
ATOM 1504 C C . ASP A 1 183 ? 11.204 0.999 -7.748 1.00 98.56 183 ASP A C 1
ATOM 1506 O O . ASP A 1 183 ? 11.169 0.319 -8.778 1.00 98.56 183 ASP A O 1
ATOM 1510 N N . THR A 1 184 ? 10.822 2.283 -7.752 1.00 98.00 184 THR A N 1
ATOM 1511 C CA . THR A 1 184 ? 10.336 2.984 -8.958 1.00 98.00 184 THR A CA 1
ATOM 1512 C C . THR A 1 184 ? 11.447 3.166 -9.991 1.00 98.00 184 THR A C 1
ATOM 1514 O O . THR A 1 184 ? 11.224 2.919 -11.176 1.00 98.00 184 THR A O 1
ATOM 1517 N N . ALA A 1 185 ? 12.648 3.562 -9.563 1.00 98.12 185 ALA A N 1
ATOM 1518 C CA . ALA A 1 185 ? 13.790 3.735 -10.457 1.00 98.12 185 ALA A CA 1
ATOM 1519 C C . ALA A 1 185 ? 14.200 2.410 -11.116 1.00 98.12 185 ALA A C 1
ATOM 1521 O O . ALA A 1 185 ? 14.511 2.374 -12.307 1.00 98.12 185 ALA A O 1
ATOM 1522 N N . GLU A 1 186 ? 14.156 1.307 -10.368 1.00 98.19 186 GLU A N 1
ATOM 1523 C CA . GLU A 1 186 ? 14.430 -0.020 -10.912 1.00 98.19 186 GLU A CA 1
ATOM 1524 C C . GLU A 1 186 ? 13.353 -0.466 -11.916 1.00 98.19 186 GLU A C 1
ATOM 1526 O O . GLU A 1 186 ? 13.693 -1.012 -12.969 1.00 98.19 186 GLU A O 1
ATOM 1531 N N . LEU A 1 187 ? 12.067 -0.205 -11.643 1.00 97.75 187 LEU A N 1
ATOM 1532 C CA . LEU A 1 187 ? 10.988 -0.472 -12.603 1.00 97.75 187 LEU A CA 1
ATOM 1533 C C . LEU A 1 187 ? 11.172 0.326 -13.897 1.00 97.75 187 LEU A C 1
ATOM 1535 O O . LEU A 1 187 ? 11.057 -0.253 -14.975 1.00 97.75 187 LEU A O 1
ATOM 1539 N N . GLU A 1 188 ? 11.509 1.616 -13.802 1.00 96.75 188 GLU A N 1
ATOM 1540 C CA . GLU A 1 188 ? 11.795 2.469 -14.965 1.00 96.75 188 GLU A CA 1
ATOM 1541 C C . GLU A 1 188 ? 12.973 1.921 -15.779 1.00 96.75 188 GLU A C 1
ATOM 1543 O O . GLU A 1 188 ? 12.893 1.808 -17.003 1.00 96.75 188 GLU A O 1
ATOM 1548 N N . ARG A 1 189 ? 14.054 1.509 -15.103 1.00 97.00 189 ARG A N 1
ATOM 1549 C CA . ARG A 1 189 ? 15.230 0.918 -15.750 1.00 97.00 189 ARG A CA 1
ATOM 1550 C C . ARG A 1 189 ? 14.869 -0.351 -16.521 1.00 97.00 189 ARG A C 1
ATOM 1552 O O . ARG A 1 189 ? 15.288 -0.508 -17.668 1.00 97.00 189 ARG A O 1
ATOM 1559 N N . LEU A 1 190 ? 14.101 -1.255 -15.910 1.00 96.62 190 LEU A N 1
ATOM 1560 C CA . LEU A 1 190 ? 13.641 -2.478 -16.574 1.00 96.62 190 LEU A CA 1
ATOM 1561 C C . LEU A 1 190 ? 12.686 -2.161 -17.729 1.00 96.62 190 LEU A C 1
ATOM 1563 O O . LEU A 1 190 ? 12.743 -2.823 -18.764 1.00 96.62 190 LEU A O 1
ATOM 1567 N N . TYR A 1 191 ? 11.817 -1.164 -17.571 1.00 95.31 191 TYR A N 1
ATOM 1568 C CA . TYR A 1 191 ? 10.874 -0.765 -18.611 1.00 95.31 191 TYR A CA 1
ATOM 1569 C C . TYR A 1 191 ? 11.605 -0.239 -19.848 1.00 95.31 191 TYR A C 1
ATOM 1571 O O . TYR A 1 191 ? 11.379 -0.739 -20.950 1.00 95.31 191 TYR A O 1
ATOM 1579 N N . ALA A 1 192 ? 12.565 0.670 -19.658 1.00 94.19 192 ALA A N 1
ATOM 1580 C CA . ALA A 1 192 ? 13.428 1.161 -20.729 1.00 94.19 192 ALA A CA 1
ATOM 1581 C C . ALA A 1 192 ? 14.230 0.029 -21.396 1.00 94.19 192 ALA A C 1
ATOM 1583 O O . ALA A 1 192 ? 14.377 0.015 -22.616 1.00 94.19 192 ALA A O 1
ATOM 1584 N N . GLN A 1 193 ? 14.706 -0.947 -20.614 1.00 93.69 193 GLN A N 1
ATOM 1585 C CA . GLN A 1 193 ? 15.449 -2.102 -21.125 1.00 93.69 193 GLN A CA 1
ATOM 1586 C C . GLN A 1 193 ? 14.596 -3.020 -22.017 1.00 93.69 193 GLN A C 1
ATOM 1588 O O . GLN A 1 193 ? 15.078 -3.470 -23.053 1.00 93.69 193 GLN A O 1
ATOM 1593 N N . TYR A 1 194 ? 13.373 -3.358 -21.598 1.00 90.75 194 TYR A N 1
ATOM 1594 C CA . TYR A 1 194 ? 12.568 -4.393 -22.261 1.00 90.75 194 TYR A CA 1
ATOM 1595 C C . TYR A 1 194 ? 11.594 -3.864 -23.306 1.00 90.75 194 TYR A C 1
ATOM 1597 O O . TYR A 1 194 ? 11.275 -4.582 -24.251 1.00 90.75 194 TYR A O 1
ATOM 1605 N N . VAL A 1 195 ? 11.082 -2.650 -23.121 1.00 86.06 195 VAL A N 1
ATOM 1606 C CA . VAL A 1 195 ? 10.088 -2.065 -24.028 1.00 86.06 195 VAL A CA 1
ATOM 1607 C C . VAL A 1 195 ? 10.755 -1.151 -25.054 1.00 86.06 195 VAL A C 1
ATOM 1609 O O . VAL A 1 195 ? 10.257 -1.050 -26.172 1.00 86.06 195 VAL A O 1
ATOM 1612 N N . GLY A 1 196 ? 11.913 -0.574 -24.715 1.00 67.06 196 GLY A N 1
ATOM 1613 C CA . GLY A 1 196 ? 12.580 0.435 -25.529 1.00 67.06 196 GLY A CA 1
ATOM 1614 C C . GLY A 1 196 ? 11.812 1.755 -25.483 1.00 67.06 196 GLY A C 1
ATOM 1615 O O . GLY A 1 196 ? 10.600 1.794 -25.696 1.00 67.06 196 GLY A O 1
ATOM 1616 N N . VAL A 1 197 ? 12.518 2.839 -25.174 1.00 52.25 197 VAL A N 1
ATOM 1617 C CA . VAL A 1 197 ? 12.040 4.197 -25.468 1.00 52.25 197 VAL A CA 1
ATOM 1618 C C . VAL A 1 197 ? 12.642 4.617 -26.797 1.00 52.25 197 VAL A C 1
ATOM 1620 O O . VAL A 1 197 ? 13.866 4.402 -26.958 1.00 52.25 197 VAL A O 1
#

Radius of gyration: 16.92 Å; chains: 1; bounding box: 37×39×47 Å

pLDDT: mean 94.2, std 7.3, range [44.22, 98.81]